Protein AF-A0A1E7FTX0-F1 (afdb_monomer_lite)

Sequence (221 aa):
MCGNNESDKELKQCCGRRCMCLPYKDPYIIASQILSVVAFLLSVVLAVGWTLWYLFLIGFLALVLIQLNWCCRQSKSGLLTALVLSVLSAFPSIGLIITLVVTCYDCRIVDLGVVLAFVDAALWLASAGCILVFVTSSGRYAKLEEQHLLSQQLQQNDPSTAVEMIINAQPIEMTTASNGVDTEETSSSLPDAFIVLPTEKELYTNSKRERDDSNSKIAIP

Organism: NCBI:txid635003

Radius of gyration: 31.56 Å; chains: 1; bounding box: 61×36×108 Å

Foldseek 3Di:
DDDDDPPCVPPDDPPDDDQPLPAPPDVLLVLLLVLLVVLLVLLVVLVVPVPRVVLNVLSVVLNVLSVCVNRHVDDPVSLVVSLVSLLVSLVVLVVQLVCLVVVPVDDPVSVVSNVSSVSSSVSSVSSSVSSVCCVPVVCVNVVVVVVVVVVVVVVVVPCVVVVVVVVVPDDPPDDDDDDDDDDDDDDDDDDPPPPPDPDPVVVVVVVVVVVVVVVVVPDDD

pLDDT: mean 71.19, std 16.6, range [31.75, 93.31]

Structure (mmCIF, N/CA/C/O backbone):
data_AF-A0A1E7FTX0-F1
#
_entry.id   AF-A0A1E7FTX0-F1
#
loop_
_atom_site.group_PDB
_atom_site.id
_atom_site.type_symbol
_atom_site.label_atom_id
_atom_site.label_alt_id
_atom_site.label_comp_id
_atom_site.label_asym_id
_atom_site.label_entity_id
_atom_site.label_seq_id
_atom_site.pdbx_PDB_ins_code
_atom_site.Cartn_x
_atom_site.Cartn_y
_atom_site.Cartn_z
_atom_site.occupancy
_atom_site.B_iso_or_equiv
_atom_site.auth_seq_id
_atom_site.auth_comp_id
_atom_site.auth_asym_id
_atom_site.auth_atom_id
_atom_site.pdbx_PDB_model_num
ATOM 1 N N . MET A 1 1 ? -3.616 -12.649 41.390 1.00 31.75 1 MET A N 1
ATOM 2 C CA . MET A 1 1 ? -4.796 -13.002 42.205 1.00 31.75 1 MET A CA 1
ATOM 3 C C . MET A 1 1 ? -5.845 -11.932 41.960 1.00 31.75 1 MET A C 1
ATOM 5 O O . MET A 1 1 ? -5.612 -10.793 42.331 1.00 31.75 1 MET A O 1
ATOM 9 N N . CYS A 1 2 ? -6.917 -12.266 41.242 1.00 35.28 2 CYS A N 1
ATOM 10 C CA . CYS A 1 2 ? -8.041 -11.368 40.960 1.00 35.28 2 CYS A CA 1
ATOM 11 C C . CYS A 1 2 ? -9.271 -11.916 41.696 1.00 35.28 2 CYS A C 1
ATOM 13 O O . CYS A 1 2 ? -9.489 -13.125 41.676 1.00 35.28 2 CYS A O 1
ATOM 15 N N . GLY A 1 3 ? -9.999 -11.038 42.392 1.00 40.47 3 GLY A N 1
ATOM 16 C CA . GLY A 1 3 ? -11.053 -11.378 43.351 1.00 40.47 3 GLY A CA 1
ATOM 17 C C . GLY A 1 3 ? -12.338 -11.946 42.737 1.00 40.47 3 GLY A C 1
ATOM 18 O O . GLY A 1 3 ? -12.781 -11.524 41.665 1.00 40.47 3 GLY A O 1
ATOM 19 N N . ASN A 1 4 ? -12.928 -12.889 43.476 1.00 43.75 4 ASN A N 1
ATOM 20 C CA . ASN A 1 4 ? -14.091 -13.716 43.139 1.00 43.75 4 ASN A CA 1
ATOM 21 C C . ASN A 1 4 ? -15.431 -13.046 43.495 1.00 43.75 4 ASN A C 1
ATOM 23 O O . ASN A 1 4 ? -16.226 -13.621 44.233 1.00 43.75 4 ASN A O 1
ATOM 27 N N . ASN A 1 5 ? -15.700 -11.848 42.977 1.00 50.50 5 ASN A N 1
ATOM 28 C CA . ASN A 1 5 ? -17.026 -11.246 43.142 1.00 50.50 5 ASN A CA 1
ATOM 29 C C . ASN A 1 5 ? -17.885 -11.534 41.903 1.00 50.50 5 ASN A C 1
ATOM 31 O O . ASN A 1 5 ? -17.560 -11.143 40.780 1.00 50.50 5 ASN A O 1
ATOM 35 N N . GLU A 1 6 ? -18.942 -12.307 42.151 1.00 58.66 6 GLU A N 1
ATOM 36 C CA . GLU A 1 6 ? -19.829 -12.998 41.207 1.00 58.66 6 GLU A CA 1
ATOM 37 C C . GLU A 1 6 ? -20.785 -12.056 40.450 1.00 58.66 6 GLU A C 1
ATOM 39 O O . GLU A 1 6 ? -21.360 -12.448 39.436 1.00 58.66 6 GLU A O 1
ATOM 44 N N . SER A 1 7 ? -20.923 -10.814 40.911 1.00 49.19 7 SER A N 1
ATOM 45 C CA . SER A 1 7 ? -21.890 -9.824 40.421 1.00 49.19 7 SER A CA 1
ATOM 46 C C . SER A 1 7 ? -21.315 -8.809 39.419 1.00 49.19 7 SER A C 1
ATOM 48 O O . SER A 1 7 ? -22.087 -8.111 38.776 1.00 49.19 7 SER A O 1
ATOM 50 N N . ASP A 1 8 ? -19.995 -8.800 39.190 1.00 49.78 8 ASP A N 1
ATOM 51 C CA . ASP A 1 8 ? -19.309 -7.960 38.183 1.00 49.78 8 ASP A CA 1
ATOM 52 C C . ASP A 1 8 ? -19.019 -8.734 36.882 1.00 49.78 8 ASP A C 1
ATOM 54 O O . ASP A 1 8 ? -17.937 -8.627 36.291 1.00 49.78 8 ASP A O 1
ATOM 58 N N . LYS A 1 9 ? -19.934 -9.615 36.465 1.00 48.12 9 LYS A N 1
ATOM 59 C CA . LYS A 1 9 ? -19.692 -10.538 35.341 1.00 48.12 9 LYS A CA 1
ATOM 60 C C . LYS A 1 9 ? -19.989 -9.963 33.953 1.00 48.12 9 LYS A C 1
ATOM 62 O O . LYS A 1 9 ? -19.602 -10.601 32.980 1.00 48.12 9 LYS A O 1
ATOM 67 N N . GLU A 1 10 ? -20.577 -8.771 33.834 1.00 47.97 10 GLU A N 1
ATOM 68 C CA . GLU A 1 10 ? -20.815 -8.147 32.515 1.00 47.97 10 GLU A CA 1
ATOM 69 C C . GLU A 1 10 ? -19.949 -6.919 32.208 1.00 47.97 10 GLU A C 1
ATOM 71 O O . GLU A 1 10 ? -19.827 -6.549 31.043 1.00 47.97 10 GLU A O 1
ATOM 76 N N . LEU A 1 11 ? -19.249 -6.346 33.195 1.00 44.47 11 LEU A N 1
ATOM 77 C CA . LEU A 1 11 ? -18.390 -5.171 32.988 1.00 44.47 11 LEU A CA 1
ATOM 78 C C . LEU A 1 11 ? -16.907 -5.424 33.306 1.00 44.47 11 LEU A C 1
ATOM 80 O O . LEU A 1 11 ? -16.158 -4.518 33.663 1.00 44.47 11 LEU A O 1
ATOM 84 N N . LY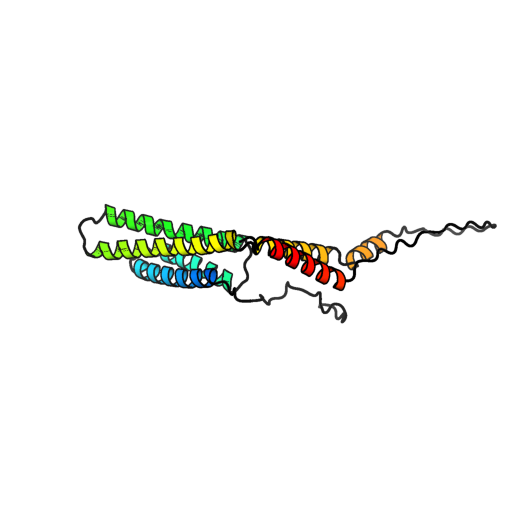S A 1 12 ? -16.440 -6.667 33.138 1.00 38.53 12 LYS A N 1
ATOM 85 C CA . LYS A 1 12 ? -15.012 -7.003 33.204 1.00 38.53 12 LYS A CA 1
ATOM 86 C C . LYS A 1 12 ? -14.409 -7.167 31.805 1.00 38.53 12 LYS A C 1
ATOM 88 O O . LYS A 1 12 ? -14.457 -8.225 31.190 1.00 38.53 12 LYS A O 1
ATOM 93 N N . GLN A 1 13 ? -13.679 -6.118 31.417 1.00 43.00 13 GLN A N 1
ATOM 94 C CA . GLN A 1 13 ? -12.296 -6.251 30.940 1.00 43.00 13 GLN A CA 1
ATOM 95 C C . GLN A 1 13 ? -12.092 -6.627 29.457 1.00 43.00 13 GLN A C 1
ATOM 97 O O . GLN A 1 13 ? -11.662 -7.722 29.110 1.00 43.00 13 GLN A O 1
ATOM 102 N N . CYS A 1 14 ? -12.216 -5.629 28.572 1.00 47.31 14 CYS A N 1
ATOM 103 C CA . CYS A 1 14 ? -11.712 -5.692 27.186 1.00 47.31 14 CYS A CA 1
ATOM 104 C C . CYS A 1 14 ? -10.176 -5.543 27.050 1.00 47.31 14 CYS A C 1
ATOM 106 O O . CYS A 1 14 ? -9.666 -5.415 25.941 1.00 47.31 14 CYS A O 1
ATOM 108 N N . CYS A 1 15 ? -9.409 -5.621 28.143 1.00 43.66 15 CYS A N 1
ATOM 109 C CA . CYS A 1 15 ? -7.938 -5.651 28.119 1.00 43.66 15 CYS A CA 1
ATOM 110 C C . CYS A 1 15 ? -7.386 -7.044 28.475 1.00 43.66 15 CYS A C 1
ATOM 112 O O . CYS A 1 15 ? -6.465 -7.182 29.276 1.00 43.66 15 CYS A O 1
ATOM 114 N N . GLY A 1 16 ? -7.960 -8.084 27.858 1.00 42.69 16 GLY A N 1
ATOM 115 C CA . GLY A 1 16 ? -7.584 -9.491 28.030 1.00 42.69 16 GLY A CA 1
ATOM 116 C C . GLY A 1 16 ? -7.751 -10.327 26.753 1.00 42.69 16 GLY A C 1
ATOM 117 O O . GLY A 1 16 ? -8.595 -11.209 26.693 1.00 42.69 16 GLY A O 1
ATOM 118 N N . ARG A 1 17 ? -6.935 -10.046 25.724 1.00 43.00 17 ARG A N 1
ATOM 119 C CA . ARG A 1 17 ? -6.558 -10.943 24.600 1.00 43.00 17 ARG A CA 1
ATOM 120 C C . ARG A 1 17 ? -7.657 -11.790 23.925 1.00 43.00 17 ARG A C 1
ATOM 122 O O . ARG A 1 17 ? -7.464 -12.981 23.695 1.00 43.00 17 ARG A O 1
ATOM 129 N N . ARG A 1 18 ? -8.749 -11.186 23.467 1.00 42.50 18 ARG A N 1
ATOM 130 C CA . ARG A 1 18 ? -9.430 -11.679 22.256 1.00 42.50 18 ARG A CA 1
ATOM 131 C C . ARG A 1 18 ? -9.806 -10.484 21.405 1.00 42.50 18 ARG A C 1
ATOM 133 O O . ARG A 1 18 ? -10.803 -9.822 21.663 1.00 42.50 18 ARG A O 1
ATOM 140 N N . CYS A 1 19 ? -8.972 -10.189 20.412 1.00 51.06 19 CYS A N 1
ATOM 141 C CA . CYS A 1 19 ? -9.363 -9.322 19.313 1.00 51.06 19 CYS A CA 1
ATOM 142 C C . CYS A 1 19 ? -10.685 -9.878 18.768 1.00 51.06 19 CYS A C 1
ATOM 144 O O . CYS A 1 19 ? -10.729 -11.030 18.337 1.00 51.06 19 CYS A O 1
ATOM 146 N N . MET A 1 20 ? -11.774 -9.107 18.837 1.00 50.31 20 MET A N 1
ATOM 147 C CA . MET A 1 20 ? -12.961 -9.426 18.049 1.00 50.31 20 MET A CA 1
ATOM 148 C C . MET A 1 20 ? -12.576 -9.210 16.588 1.00 50.31 20 MET A C 1
ATOM 150 O O . MET A 1 20 ? -12.711 -8.111 16.048 1.00 50.31 20 MET A O 1
ATOM 154 N N . CYS A 1 21 ? -12.045 -10.264 15.972 1.00 56.38 21 CYS A N 1
ATOM 155 C CA . CYS A 1 21 ? -11.823 -10.378 14.540 1.00 56.38 21 CYS A CA 1
ATOM 156 C C . CYS A 1 21 ? -13.193 -10.519 13.876 1.00 56.38 21 CYS A C 1
ATOM 158 O O . CYS A 1 21 ? -13.564 -11.596 13.414 1.00 56.38 21 CYS A O 1
ATOM 160 N N . LEU A 1 22 ? -14.004 -9.462 13.915 1.00 63.12 22 LEU A N 1
ATOM 161 C CA . LEU A 1 22 ? -15.203 -9.425 13.102 1.00 63.12 22 LEU A CA 1
ATOM 162 C C . LEU A 1 22 ? -14.760 -8.947 11.716 1.00 63.12 22 LEU A C 1
ATOM 164 O O . LEU A 1 22 ? -14.364 -7.785 11.591 1.00 63.12 22 LEU A O 1
ATOM 168 N N . PRO A 1 23 ? -14.753 -9.823 10.696 1.00 66.69 23 PRO A N 1
ATOM 169 C CA . PRO A 1 23 ? -14.265 -9.458 9.377 1.00 66.69 23 PRO A CA 1
ATOM 170 C C . PRO A 1 23 ? -15.096 -8.296 8.836 1.00 66.69 23 PRO A C 1
ATOM 172 O O . PRO A 1 23 ? -16.331 -8.330 8.863 1.00 66.69 23 PRO A O 1
ATOM 175 N N . TYR A 1 24 ? -14.417 -7.256 8.346 1.00 70.00 24 TYR A N 1
ATOM 176 C CA . TYR A 1 24 ? -15.090 -6.176 7.638 1.00 70.00 24 TYR A CA 1
ATOM 177 C C . TYR A 1 24 ? -15.817 -6.769 6.434 1.00 70.00 24 TYR A C 1
ATOM 179 O O . TYR A 1 24 ? -15.197 -7.278 5.505 1.00 70.00 24 TYR A O 1
ATOM 187 N N . LYS A 1 25 ? -17.145 -6.675 6.439 1.00 79.50 25 LYS A N 1
ATOM 188 C CA . LYS A 1 25 ? -18.008 -7.101 5.328 1.00 79.50 25 LYS A CA 1
ATOM 189 C C . LYS A 1 25 ? -18.094 -6.040 4.220 1.00 79.50 25 LYS A C 1
ATOM 191 O O . LYS A 1 25 ? -19.098 -5.956 3.521 1.00 79.50 25 LYS A O 1
ATOM 196 N N . ASP A 1 26 ? -17.084 -5.179 4.137 1.00 83.44 26 ASP A N 1
ATOM 197 C CA . ASP A 1 26 ? -17.042 -4.039 3.230 1.00 83.44 26 ASP A CA 1
ATOM 198 C C . ASP A 1 26 ? -16.283 -4.426 1.949 1.00 83.44 26 ASP A C 1
ATOM 200 O O . ASP A 1 26 ? -15.124 -4.850 2.044 1.00 83.44 26 ASP A O 1
ATOM 204 N N . PRO A 1 27 ? -16.904 -4.314 0.761 1.00 86.81 27 PRO A N 1
ATOM 205 C CA . PRO A 1 27 ? -16.283 -4.735 -0.491 1.00 86.81 27 PRO A CA 1
ATOM 206 C C . PRO A 1 27 ? -14.998 -3.961 -0.809 1.00 86.81 27 PRO A C 1
ATOM 208 O O . PRO A 1 27 ? -14.092 -4.534 -1.412 1.00 86.81 27 PRO A O 1
ATOM 211 N N . TYR A 1 28 ? -14.869 -2.704 -0.370 1.00 85.25 28 TYR A N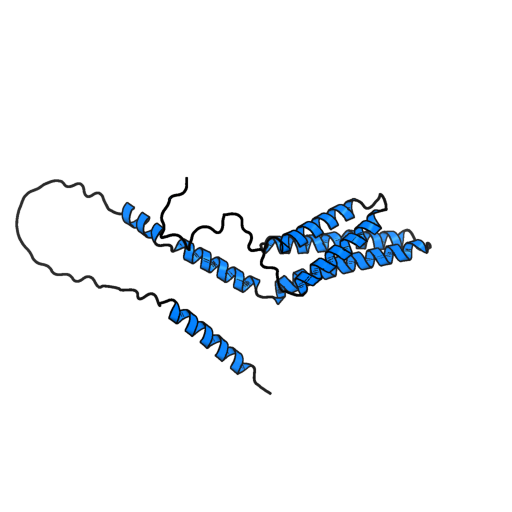 1
ATOM 212 C CA . TYR A 1 28 ? -13.680 -1.892 -0.651 1.00 85.25 28 TYR A CA 1
ATOM 213 C C . TYR A 1 28 ? -12.449 -2.365 0.130 1.00 85.25 28 TYR A C 1
ATOM 215 O O . TYR A 1 28 ? -11.334 -2.324 -0.389 1.00 85.25 28 TYR A O 1
ATOM 223 N N . ILE A 1 29 ? -12.644 -2.867 1.355 1.00 83.12 29 ILE A N 1
ATOM 224 C CA . ILE A 1 29 ? -11.557 -3.443 2.164 1.00 83.12 29 ILE A CA 1
ATOM 225 C C . ILE A 1 29 ? -11.108 -4.789 1.593 1.00 83.12 29 ILE A C 1
ATOM 227 O O . ILE A 1 29 ? -9.917 -5.090 1.567 1.00 83.12 29 ILE A O 1
ATOM 231 N N . ILE A 1 30 ? -12.050 -5.602 1.115 1.00 88.62 30 ILE A N 1
ATOM 232 C CA . ILE A 1 30 ? -11.716 -6.876 0.468 1.00 88.62 30 ILE A CA 1
ATOM 233 C C . ILE A 1 30 ? -10.952 -6.607 -0.838 1.00 88.62 30 ILE A C 1
ATOM 235 O O . ILE A 1 30 ? -9.941 -7.255 -1.112 1.00 88.62 30 ILE A O 1
ATOM 239 N N . ALA A 1 31 ? -11.385 -5.611 -1.617 1.00 89.06 31 ALA A N 1
ATOM 240 C CA . ALA A 1 31 ? -10.702 -5.208 -2.840 1.00 89.06 31 ALA A CA 1
ATOM 241 C C . ALA A 1 31 ? -9.265 -4.735 -2.569 1.00 89.06 31 ALA A C 1
ATOM 243 O O . ALA A 1 31 ? -8.345 -5.195 -3.245 1.00 89.06 31 ALA A O 1
ATOM 244 N N . SER A 1 32 ? -9.039 -3.886 -1.559 1.00 85.25 32 SER A N 1
ATOM 245 C CA . SER A 1 32 ? -7.694 -3.371 -1.254 1.00 85.25 32 SER A CA 1
ATOM 246 C C . SER A 1 32 ? -6.695 -4.470 -0.864 1.00 85.25 32 SER A C 1
ATOM 248 O O . SER A 1 32 ? -5.503 -4.345 -1.142 1.00 85.25 32 SER A O 1
ATOM 250 N N . GLN A 1 33 ? -7.160 -5.584 -0.297 1.00 87.44 33 GLN A N 1
ATOM 251 C CA . GLN A 1 33 ? -6.314 -6.739 0.023 1.00 87.44 33 GLN A CA 1
ATOM 252 C C . GLN A 1 33 ? -5.917 -7.552 -1.189 1.00 87.44 33 GLN A C 1
ATOM 254 O O . GLN A 1 33 ? -4.755 -7.923 -1.332 1.00 87.44 33 GLN A O 1
ATOM 259 N N . ILE A 1 34 ? -6.879 -7.844 -2.061 1.00 92.44 34 ILE A N 1
ATOM 260 C CA . ILE A 1 34 ? -6.587 -8.575 -3.292 1.00 92.44 34 ILE A CA 1
ATOM 261 C C . ILE A 1 34 ? -5.611 -7.740 -4.127 1.00 92.44 34 ILE A C 1
ATOM 263 O O . ILE A 1 34 ? -4.606 -8.265 -4.606 1.00 92.44 34 ILE A O 1
ATOM 267 N N . LEU A 1 35 ? -5.850 -6.428 -4.217 1.00 88.38 35 LEU A N 1
ATOM 268 C CA . LEU A 1 35 ? -4.967 -5.496 -4.913 1.00 88.38 35 LEU A CA 1
ATOM 269 C C . LEU A 1 35 ? -3.561 -5.459 -4.297 1.00 88.38 35 LEU A C 1
ATOM 271 O O . LEU A 1 35 ? -2.590 -5.493 -5.048 1.00 88.38 35 LEU A O 1
ATOM 275 N N . SER A 1 36 ? -3.423 -5.445 -2.966 1.00 86.88 36 SER A N 1
ATOM 276 C CA . SER A 1 36 ? -2.102 -5.411 -2.318 1.00 86.88 36 SER A CA 1
ATOM 277 C C . SER A 1 36 ? -1.319 -6.718 -2.466 1.00 86.88 36 SER A C 1
ATOM 279 O O . SER A 1 36 ? -0.105 -6.677 -2.658 1.00 86.88 36 SER A O 1
ATOM 281 N N . VAL A 1 37 ? -1.988 -7.877 -2.448 1.00 91.06 37 VAL A N 1
ATOM 282 C CA . VAL A 1 37 ? -1.343 -9.174 -2.714 1.00 91.06 37 VAL A CA 1
ATOM 283 C C . VAL A 1 37 ? -0.859 -9.248 -4.160 1.00 91.06 37 VAL A C 1
ATOM 285 O O . VAL A 1 37 ? 0.280 -9.643 -4.402 1.00 91.06 37 VAL A O 1
ATOM 288 N N . VAL A 1 38 ? -1.691 -8.836 -5.122 1.00 92.06 38 VAL A N 1
ATOM 289 C CA . VAL A 1 38 ? -1.307 -8.812 -6.542 1.00 92.06 38 VAL A CA 1
ATOM 290 C C . VAL A 1 38 ? -0.147 -7.840 -6.775 1.00 92.06 38 VAL A C 1
ATOM 292 O O . VAL A 1 38 ? 0.826 -8.218 -7.424 1.00 92.06 38 VAL A O 1
ATOM 295 N N . ALA A 1 39 ? -0.200 -6.636 -6.196 1.00 86.19 39 ALA A N 1
ATOM 296 C CA . ALA A 1 39 ? 0.887 -5.659 -6.277 1.00 86.19 39 ALA A CA 1
ATOM 297 C C . ALA A 1 39 ? 2.194 -6.215 -5.693 1.00 86.19 39 ALA A C 1
ATOM 299 O O . ALA A 1 39 ? 3.242 -6.146 -6.327 1.00 86.19 39 ALA A O 1
ATOM 300 N N . PHE A 1 40 ? 2.134 -6.866 -4.528 1.00 88.38 40 PHE A N 1
ATOM 301 C CA . PHE A 1 40 ? 3.310 -7.487 -3.924 1.00 88.38 40 PHE A CA 1
ATOM 302 C C . PHE A 1 40 ? 3.919 -8.583 -4.808 1.00 88.38 40 PHE A C 1
ATOM 304 O O . PHE A 1 40 ? 5.137 -8.631 -4.965 1.00 88.38 40 PHE A O 1
ATOM 311 N N . LEU A 1 41 ? 3.101 -9.440 -5.427 1.00 90.06 41 LEU A N 1
ATOM 312 C CA . LEU A 1 41 ? 3.601 -10.467 -6.347 1.00 90.06 41 LEU A CA 1
ATOM 313 C C . LEU A 1 41 ? 4.283 -9.852 -7.578 1.00 90.06 41 LEU A C 1
ATOM 315 O O . LEU A 1 41 ? 5.332 -10.341 -7.995 1.00 90.06 41 LEU A O 1
ATOM 319 N N . LEU A 1 42 ? 3.741 -8.761 -8.128 1.00 85.81 42 LEU A N 1
ATOM 320 C CA . LEU A 1 42 ? 4.380 -8.026 -9.226 1.00 85.81 42 LEU A CA 1
ATOM 321 C C . LEU A 1 42 ? 5.704 -7.395 -8.783 1.00 85.81 42 LEU A C 1
ATOM 323 O O . LEU A 1 42 ? 6.715 -7.545 -9.470 1.00 85.81 42 LEU A O 1
ATOM 327 N N . SER A 1 43 ? 5.726 -6.775 -7.602 1.00 85.06 43 SER A N 1
ATOM 328 C CA . SER A 1 43 ? 6.941 -6.245 -6.980 1.00 85.06 43 SER A CA 1
ATOM 329 C C . SER A 1 43 ? 8.010 -7.332 -6.779 1.00 85.06 43 SER A C 1
ATOM 331 O O . SER A 1 43 ? 9.186 -7.073 -7.022 1.00 85.06 43 SER A O 1
ATOM 333 N N . VAL A 1 44 ? 7.635 -8.564 -6.405 1.00 87.81 44 VAL A N 1
ATOM 334 C CA . VAL A 1 44 ? 8.568 -9.707 -6.297 1.00 87.81 44 VAL A CA 1
ATOM 335 C C . VAL A 1 44 ? 9.176 -10.063 -7.651 1.00 87.81 44 VAL A C 1
ATOM 337 O O . VAL A 1 44 ? 10.386 -10.264 -7.733 1.00 87.81 44 VAL A O 1
ATOM 340 N N . VAL A 1 45 ? 8.366 -10.113 -8.713 1.00 86.12 45 VAL A N 1
ATOM 341 C CA . VAL A 1 45 ? 8.849 -10.397 -10.076 1.00 86.12 45 VAL A CA 1
ATOM 342 C C . VAL A 1 45 ? 9.828 -9.315 -10.546 1.00 86.12 45 VAL A C 1
ATOM 344 O O . VAL A 1 45 ? 10.864 -9.639 -11.125 1.00 86.12 45 VAL A O 1
ATOM 347 N N . LEU A 1 46 ? 9.552 -8.043 -10.238 1.00 79.62 46 LEU A N 1
ATOM 348 C CA . LEU A 1 46 ? 10.453 -6.920 -10.531 1.00 79.62 46 LEU A CA 1
ATOM 349 C C . LEU A 1 46 ? 11.736 -6.953 -9.677 1.00 79.62 46 LEU A C 1
ATOM 351 O O . LEU A 1 46 ? 12.809 -6.578 -10.153 1.00 79.62 46 LEU A O 1
ATOM 355 N N . ALA A 1 47 ? 11.649 -7.443 -8.438 1.00 80.75 47 ALA A N 1
ATOM 356 C CA . ALA A 1 47 ? 12.765 -7.534 -7.496 1.00 80.75 47 ALA A CA 1
ATOM 357 C C . ALA A 1 47 ? 13.744 -8.687 -7.777 1.00 80.75 47 ALA A C 1
ATOM 359 O O . ALA A 1 47 ? 14.782 -8.770 -7.123 1.00 80.75 47 ALA A O 1
ATOM 360 N N . VAL A 1 48 ? 13.470 -9.556 -8.760 1.00 78.00 48 VAL A N 1
ATOM 361 C CA . VAL A 1 48 ? 14.436 -10.578 -9.212 1.00 78.00 48 VAL A CA 1
ATOM 362 C C . VAL A 1 48 ? 15.720 -9.920 -9.757 1.00 78.00 48 VAL A C 1
ATOM 364 O O . VAL A 1 48 ? 16.793 -10.526 -9.742 1.00 78.00 48 VAL A O 1
ATOM 367 N N . GLY A 1 49 ? 15.651 -8.645 -10.157 1.00 71.38 49 GLY A N 1
ATOM 368 C CA . GLY A 1 49 ? 16.832 -7.809 -10.351 1.00 71.38 49 GLY A CA 1
ATOM 369 C C . GLY A 1 49 ? 17.475 -7.411 -9.016 1.00 71.38 49 GLY A C 1
ATOM 370 O O . GLY A 1 49 ? 16.828 -6.812 -8.159 1.00 71.38 49 GLY A O 1
ATOM 371 N N . TRP A 1 50 ? 18.782 -7.659 -8.866 1.00 63.34 50 TRP A N 1
ATOM 372 C CA . TRP A 1 50 ? 19.580 -7.347 -7.663 1.00 63.34 50 TRP A CA 1
ATOM 373 C C . TRP A 1 50 ? 19.464 -5.892 -7.165 1.00 63.34 50 TRP A C 1
ATOM 375 O O . TRP A 1 50 ? 19.776 -5.596 -6.013 1.00 63.34 50 TRP A O 1
ATOM 385 N N . THR A 1 51 ? 19.001 -4.973 -8.009 1.00 65.19 51 THR A N 1
ATOM 386 C CA . THR A 1 51 ? 18.944 -3.539 -7.724 1.00 65.19 51 THR A CA 1
ATOM 387 C C . THR A 1 51 ? 17.707 -3.093 -6.934 1.00 65.19 51 THR A C 1
ATOM 389 O O . THR A 1 51 ? 17.685 -1.946 -6.500 1.00 65.19 51 THR A O 1
ATOM 392 N N . LEU A 1 52 ? 16.685 -3.938 -6.726 1.00 76.00 52 LEU A N 1
ATOM 393 C CA . LEU A 1 52 ? 15.368 -3.495 -6.216 1.00 76.00 52 LEU A CA 1
ATOM 394 C C . LEU A 1 52 ? 14.876 -4.219 -4.946 1.00 76.00 52 LEU A C 1
ATOM 396 O O . LEU A 1 52 ? 13.683 -4.250 -4.655 1.00 76.00 52 LEU A O 1
ATOM 400 N N . TRP A 1 53 ? 15.778 -4.755 -4.124 1.00 82.69 53 TRP A N 1
ATOM 401 C CA . TRP A 1 53 ? 15.412 -5.412 -2.857 1.00 82.69 53 TRP A CA 1
ATOM 402 C C . TRP A 1 53 ? 14.707 -4.478 -1.851 1.00 82.69 53 TRP A C 1
ATOM 404 O O . TRP A 1 53 ? 13.886 -4.925 -1.051 1.00 82.69 53 TRP A O 1
ATOM 414 N N . TYR A 1 54 ? 14.980 -3.171 -1.896 1.00 81.94 54 TYR A N 1
ATOM 415 C CA . TYR A 1 54 ? 14.332 -2.195 -1.014 1.00 81.94 54 TYR A CA 1
ATOM 416 C C . TYR A 1 54 ? 12.838 -2.021 -1.334 1.00 81.94 54 TYR A C 1
ATOM 418 O O . TYR A 1 54 ? 12.033 -1.868 -0.416 1.00 81.94 54 TYR A O 1
ATOM 426 N N . LEU A 1 55 ? 12.450 -2.108 -2.614 1.00 78.19 55 LEU A N 1
ATOM 427 C CA . LEU A 1 55 ? 11.048 -2.082 -3.044 1.00 78.19 55 LEU A CA 1
ATOM 428 C C . LEU A 1 55 ? 10.282 -3.274 -2.482 1.00 78.19 55 LEU A C 1
ATOM 430 O O . LEU A 1 55 ? 9.186 -3.117 -1.947 1.00 78.19 55 LEU A O 1
ATOM 434 N N . PHE A 1 56 ? 10.907 -4.449 -2.534 1.00 84.94 56 PHE A N 1
ATOM 435 C CA . PHE A 1 56 ? 10.365 -5.657 -1.930 1.00 84.94 56 PHE A CA 1
ATOM 436 C C . PHE A 1 56 ? 10.139 -5.492 -0.418 1.00 84.94 56 PHE A C 1
ATOM 438 O O . PHE A 1 56 ? 9.068 -5.847 0.070 1.00 84.94 56 PHE A O 1
ATOM 445 N N . LEU A 1 57 ? 11.087 -4.904 0.325 1.00 88.38 57 LEU A N 1
ATOM 446 C CA . LEU A 1 57 ? 10.929 -4.680 1.770 1.00 88.38 57 LEU A CA 1
ATOM 447 C C . LEU A 1 57 ? 9.793 -3.706 2.101 1.00 88.38 57 LEU A C 1
ATOM 449 O O . LEU A 1 57 ? 9.009 -3.970 3.014 1.00 88.38 57 LEU A O 1
ATOM 453 N N . ILE A 1 58 ? 9.684 -2.598 1.363 1.00 85.94 58 ILE A N 1
ATOM 454 C CA . ILE A 1 58 ? 8.616 -1.608 1.567 1.00 85.94 58 ILE A CA 1
ATOM 455 C C . ILE A 1 58 ? 7.253 -2.225 1.227 1.00 85.94 58 ILE A C 1
ATOM 457 O O . ILE A 1 58 ? 6.319 -2.115 2.022 1.00 85.94 58 ILE A O 1
ATOM 461 N N . GLY A 1 59 ? 7.150 -2.929 0.094 1.00 84.56 59 GLY A N 1
ATOM 462 C CA . GLY A 1 59 ? 5.931 -3.627 -0.317 1.00 84.56 59 GLY A CA 1
ATOM 463 C C . GLY A 1 59 ? 5.523 -4.731 0.662 1.00 84.56 59 GLY A C 1
ATOM 464 O O . GLY A 1 59 ? 4.345 -4.851 0.997 1.00 84.56 59 GLY A O 1
ATOM 465 N N . PHE A 1 60 ? 6.487 -5.489 1.195 1.00 88.81 60 PHE A N 1
ATOM 466 C CA . PHE A 1 60 ? 6.238 -6.493 2.231 1.00 88.81 60 PHE A CA 1
ATOM 467 C C . PHE A 1 60 ? 5.699 -5.856 3.515 1.00 88.81 60 PHE A C 1
ATOM 469 O O . PHE A 1 60 ? 4.701 -6.323 4.063 1.00 88.81 60 PHE A O 1
ATOM 476 N N . LEU A 1 61 ? 6.316 -4.764 3.981 1.00 89.06 61 LEU A N 1
ATOM 477 C CA . LEU A 1 61 ? 5.857 -4.050 5.172 1.00 89.06 61 LEU A CA 1
ATOM 478 C C . LEU A 1 61 ? 4.435 -3.502 4.981 1.00 89.06 61 LEU A C 1
ATOM 480 O O . LEU A 1 61 ? 3.601 -3.629 5.878 1.00 89.06 61 LEU A O 1
ATOM 484 N N . ALA A 1 62 ? 4.137 -2.952 3.801 1.00 85.69 62 ALA A N 1
ATOM 485 C CA . ALA A 1 62 ? 2.802 -2.483 3.447 1.00 85.69 62 ALA A CA 1
ATOM 486 C C . ALA A 1 62 ? 1.773 -3.619 3.432 1.00 85.69 62 ALA A C 1
ATOM 488 O O . ALA A 1 62 ? 0.704 -3.475 4.028 1.00 85.69 62 ALA A O 1
ATOM 489 N N . LEU A 1 63 ? 2.113 -4.772 2.846 1.00 87.12 63 LEU A N 1
ATOM 490 C CA . LEU A 1 63 ? 1.263 -5.961 2.878 1.00 87.12 63 LEU A CA 1
ATOM 491 C C . LEU A 1 63 ? 0.994 -6.386 4.323 1.00 87.12 63 LEU A C 1
ATOM 493 O O . LEU A 1 63 ? -0.165 -6.546 4.698 1.00 87.12 63 LEU A O 1
ATOM 497 N N . VAL A 1 64 ? 2.030 -6.506 5.157 1.00 90.06 64 VAL A N 1
ATOM 498 C CA . VAL A 1 64 ? 1.877 -6.895 6.567 1.00 90.06 64 VAL A CA 1
ATOM 499 C C . VAL A 1 64 ? 0.954 -5.928 7.307 1.00 90.06 64 VAL A C 1
ATOM 501 O O . VAL A 1 64 ? 0.043 -6.381 7.994 1.00 90.06 64 VAL A O 1
ATOM 504 N N . LEU A 1 65 ? 1.111 -4.612 7.138 1.00 84.50 65 LEU A N 1
ATOM 505 C CA . LEU A 1 65 ? 0.226 -3.633 7.779 1.00 84.50 65 LEU A CA 1
ATOM 506 C C . LEU A 1 65 ? -1.222 -3.722 7.277 1.00 84.50 65 LEU A C 1
ATOM 508 O O . LEU A 1 65 ? -2.151 -3.558 8.067 1.00 84.50 65 LEU A O 1
ATOM 512 N N . ILE A 1 66 ? -1.444 -3.999 5.991 1.00 83.19 66 ILE A N 1
ATOM 513 C CA . ILE A 1 66 ? -2.795 -4.186 5.438 1.00 83.19 66 ILE A CA 1
ATOM 514 C C . ILE A 1 66 ? -3.436 -5.472 5.983 1.00 83.19 66 ILE A C 1
ATOM 516 O O . ILE A 1 66 ? -4.617 -5.467 6.330 1.00 83.19 66 ILE A O 1
ATOM 520 N N . GLN A 1 67 ? -2.669 -6.554 6.134 1.00 85.75 67 GLN A N 1
ATOM 521 C CA . GLN A 1 67 ? -3.164 -7.801 6.728 1.00 85.75 67 GLN A CA 1
ATOM 522 C C . GLN A 1 67 ? -3.434 -7.647 8.231 1.00 85.75 67 GLN A C 1
ATOM 524 O O . GLN A 1 67 ? -4.456 -8.115 8.737 1.00 85.75 67 GLN A O 1
ATOM 529 N N . LEU A 1 68 ? -2.561 -6.932 8.949 1.00 82.69 68 LEU A N 1
ATOM 530 C CA . LEU A 1 68 ? -2.763 -6.610 10.361 1.00 82.69 68 LEU A CA 1
ATOM 531 C C . LEU A 1 68 ? -4.007 -5.746 10.572 1.00 82.69 68 LEU A C 1
ATOM 533 O O . LEU A 1 68 ? -4.729 -6.008 11.528 1.00 82.69 68 LEU A O 1
ATOM 537 N N . ASN A 1 69 ? -4.311 -4.813 9.664 1.00 76.62 69 ASN A N 1
ATOM 538 C CA . ASN A 1 69 ? -5.550 -4.023 9.697 1.00 76.62 69 ASN A CA 1
ATOM 539 C C . ASN A 1 69 ? -6.817 -4.889 9.624 1.00 76.62 69 ASN A C 1
ATOM 541 O O . ASN A 1 69 ? -7.885 -4.474 10.083 1.00 76.62 69 ASN A O 1
ATOM 545 N N . TRP A 1 70 ? -6.720 -6.072 9.015 1.00 71.88 70 TRP A N 1
ATOM 546 C CA . TRP A 1 70 ? -7.852 -6.976 8.855 1.00 71.88 70 TRP A CA 1
ATOM 547 C C . TRP A 1 70 ? -7.990 -7.954 10.012 1.00 71.88 70 TRP A C 1
ATOM 549 O O . TRP A 1 70 ? -9.092 -8.157 10.524 1.00 71.88 70 TRP A O 1
ATOM 559 N N . CYS A 1 71 ? -6.867 -8.526 10.448 1.00 73.81 71 CYS A N 1
ATOM 560 C CA . CYS A 1 71 ? -6.824 -9.428 11.596 1.00 73.81 71 CYS A CA 1
ATOM 561 C C . CYS A 1 71 ? -7.119 -8.684 12.901 1.00 73.81 71 CYS A C 1
ATOM 563 O O . CYS A 1 71 ? -7.883 -9.155 13.740 1.00 73.81 71 CYS A O 1
ATOM 565 N N . CYS A 1 72 ? -6.534 -7.503 13.066 1.00 74.62 72 CYS A N 1
ATOM 566 C CA . CYS A 1 72 ? -6.743 -6.639 14.211 1.00 74.62 72 CYS A CA 1
ATOM 567 C C . CYS A 1 72 ? -7.540 -5.431 13.743 1.00 74.62 72 CYS A C 1
ATOM 569 O O . CYS A 1 72 ? -7.056 -4.641 12.939 1.00 74.62 72 CYS A O 1
ATOM 571 N N . ARG A 1 73 ? -8.750 -5.250 14.280 1.00 71.06 73 ARG A N 1
ATOM 572 C CA . ARG A 1 73 ? -9.537 -4.033 14.056 1.00 71.06 73 ARG A CA 1
ATOM 573 C C . ARG A 1 73 ? -8.710 -2.815 14.490 1.00 71.06 73 ARG A C 1
ATOM 575 O O . ARG A 1 73 ? -8.591 -2.539 15.682 1.00 71.06 73 ARG A O 1
ATOM 582 N N . GLN A 1 74 ? -8.088 -2.142 13.526 1.00 67.12 74 GLN A N 1
ATOM 583 C CA . GLN A 1 74 ? -7.047 -1.151 13.786 1.00 67.12 74 GLN A CA 1
ATOM 584 C C . GLN A 1 74 ? -7.643 0.233 14.073 1.00 67.12 74 GLN A C 1
ATOM 586 O O . GLN A 1 74 ? -8.742 0.573 13.625 1.00 67.12 74 GLN A O 1
ATOM 591 N N . SER A 1 75 ? -6.904 1.042 14.834 1.00 79.31 75 SER A N 1
ATOM 592 C CA . SER A 1 75 ? -7.237 2.442 15.100 1.00 79.31 75 SER A CA 1
ATOM 593 C C . SER A 1 75 ? -7.110 3.300 13.834 1.00 79.31 75 SER A C 1
ATOM 595 O O . SER A 1 75 ? -6.412 2.930 12.887 1.00 79.31 75 SER A O 1
ATOM 597 N N . LYS A 1 76 ? -7.743 4.484 13.826 1.00 79.62 76 LYS A N 1
ATOM 598 C CA . LYS A 1 76 ? -7.651 5.461 12.720 1.00 79.62 76 LYS A CA 1
ATOM 599 C C . LYS A 1 76 ? -6.203 5.728 12.295 1.00 79.62 76 LYS A C 1
ATOM 601 O O . LYS A 1 76 ? -5.908 5.768 11.105 1.00 79.62 76 LYS A O 1
ATOM 606 N N . SER A 1 77 ? -5.297 5.842 13.268 1.00 81.88 77 SER A N 1
ATOM 607 C CA . SER A 1 77 ? -3.869 6.065 13.026 1.00 81.88 77 SER A CA 1
ATOM 608 C C . SER A 1 77 ? -3.243 4.940 12.208 1.00 81.88 77 SER A C 1
ATOM 610 O O . SER A 1 77 ? -2.438 5.197 11.325 1.00 81.88 77 SER A O 1
ATOM 612 N N . GLY A 1 78 ? -3.649 3.695 12.453 1.00 84.88 78 GLY A N 1
ATOM 613 C CA . GLY A 1 78 ? -3.154 2.543 11.714 1.00 84.88 78 GLY A CA 1
ATOM 614 C C . GLY A 1 78 ? -3.555 2.525 10.243 1.00 84.88 78 GLY A C 1
ATOM 615 O O . GLY A 1 78 ? -2.740 2.203 9.377 1.00 84.88 78 GLY A O 1
ATOM 616 N N . LEU A 1 79 ? -4.790 2.934 9.965 1.00 85.12 79 LEU A N 1
ATOM 617 C CA . LEU A 1 79 ? -5.290 3.053 8.603 1.00 85.12 79 LEU A CA 1
ATOM 618 C C . LEU A 1 79 ? -4.615 4.214 7.854 1.00 85.12 79 LEU A C 1
ATOM 620 O O . LEU A 1 79 ? -4.253 4.061 6.690 1.00 85.12 79 LEU A O 1
ATOM 624 N N . LEU A 1 80 ? -4.373 5.341 8.536 1.00 88.31 80 LEU A N 1
ATOM 625 C CA . LEU A 1 80 ? -3.621 6.468 7.978 1.00 88.31 80 LEU A CA 1
ATOM 626 C C . LEU A 1 80 ? -2.172 6.073 7.656 1.00 88.31 80 LEU A C 1
ATOM 628 O O . LEU A 1 80 ? -1.673 6.402 6.583 1.00 88.31 80 LEU A O 1
ATOM 632 N N . THR A 1 81 ? -1.511 5.318 8.536 1.00 88.75 81 THR A N 1
ATOM 633 C CA . THR A 1 81 ? -0.163 4.799 8.267 1.00 88.75 81 THR A CA 1
ATOM 634 C C . THR A 1 81 ? -0.151 3.881 7.045 1.00 88.75 81 THR A C 1
ATOM 636 O O . THR A 1 81 ? 0.740 4.002 6.209 1.00 88.75 81 THR A O 1
ATOM 639 N N . ALA A 1 82 ? -1.146 2.999 6.897 1.00 87.06 82 ALA A N 1
ATOM 640 C CA . ALA A 1 82 ? -1.256 2.127 5.726 1.00 87.06 82 ALA A CA 1
ATOM 641 C C . ALA A 1 82 ? -1.498 2.916 4.428 1.00 87.06 82 ALA A C 1
ATOM 643 O O . ALA A 1 82 ? -0.903 2.592 3.398 1.00 87.06 82 ALA A O 1
ATOM 644 N N . LEU A 1 83 ? -2.312 3.978 4.482 1.00 91.38 83 LEU A N 1
ATOM 645 C CA . LEU A 1 83 ? -2.512 4.903 3.365 1.00 91.38 83 LEU A CA 1
ATOM 646 C C . LEU A 1 83 ? -1.190 5.559 2.949 1.00 91.38 83 LEU A C 1
ATOM 648 O O . LEU A 1 83 ? -0.806 5.484 1.784 1.00 91.38 83 LEU A O 1
ATOM 652 N N . VAL A 1 84 ? -0.480 6.168 3.904 1.00 92.44 84 VAL A N 1
ATOM 653 C CA . VAL A 1 84 ? 0.798 6.849 3.648 1.00 92.44 84 VAL A CA 1
ATOM 654 C C . VAL A 1 84 ? 1.821 5.872 3.082 1.00 92.44 84 VAL A C 1
ATOM 656 O O . VAL A 1 84 ? 2.485 6.190 2.099 1.00 92.44 84 VAL A O 1
ATOM 659 N N . LEU A 1 85 ? 1.919 4.669 3.648 1.00 89.12 85 LEU A N 1
ATOM 660 C CA . LEU A 1 85 ? 2.871 3.670 3.180 1.00 89.12 85 LEU A CA 1
ATOM 661 C C . LEU A 1 85 ? 2.544 3.167 1.764 1.00 89.12 85 LEU A C 1
ATOM 663 O O . LEU A 1 85 ? 3.465 2.973 0.979 1.00 89.12 85 LEU A O 1
ATOM 667 N N . SER A 1 86 ? 1.258 3.036 1.419 1.00 87.38 86 SER A N 1
ATOM 668 C CA . SER A 1 86 ? 0.814 2.655 0.066 1.00 87.38 86 SER A CA 1
ATOM 669 C C . SER A 1 86 ? 1.122 3.734 -0.979 1.00 87.38 86 SER A C 1
ATOM 671 O O . SER A 1 86 ? 1.421 3.431 -2.129 1.00 87.38 86 SER A O 1
ATOM 673 N N . VAL A 1 87 ? 1.068 5.013 -0.601 1.00 92.06 87 VAL A N 1
ATOM 674 C CA . VAL A 1 87 ? 1.495 6.107 -1.489 1.00 92.06 87 VAL A CA 1
ATOM 675 C C . VAL A 1 87 ? 3.020 6.132 -1.599 1.00 92.06 87 VAL A C 1
ATOM 677 O O . VAL A 1 87 ? 3.560 6.282 -2.695 1.00 92.06 87 VAL A O 1
ATOM 680 N N . LEU A 1 88 ? 3.725 5.931 -0.480 1.00 89.81 88 LEU A N 1
ATOM 681 C CA . LEU A 1 88 ? 5.186 5.878 -0.454 1.00 89.81 88 LEU A CA 1
ATOM 682 C C . LEU A 1 88 ? 5.750 4.747 -1.321 1.00 89.81 88 LEU A C 1
ATOM 684 O O . LEU A 1 88 ? 6.779 4.943 -1.964 1.00 89.81 88 LEU A O 1
ATOM 688 N N . SER A 1 89 ? 5.073 3.599 -1.386 1.00 85.94 89 SER A N 1
ATOM 689 C CA . SER A 1 89 ? 5.480 2.474 -2.232 1.00 85.94 89 SER A CA 1
ATOM 690 C C . SER A 1 89 ? 5.286 2.724 -3.730 1.00 85.94 89 SER A C 1
ATOM 692 O O . SER A 1 89 ? 5.955 2.074 -4.523 1.00 85.94 89 SER A O 1
ATOM 694 N N . ALA A 1 90 ? 4.439 3.675 -4.139 1.00 88.50 90 ALA A N 1
ATOM 695 C CA . ALA A 1 90 ? 4.236 3.996 -5.554 1.00 88.50 90 ALA A CA 1
ATOM 696 C C . ALA A 1 90 ? 5.379 4.843 -6.154 1.00 88.50 90 ALA A C 1
ATOM 698 O O . ALA A 1 90 ? 5.658 4.753 -7.352 1.00 88.50 90 ALA A O 1
ATOM 699 N N . PHE A 1 91 ? 6.065 5.665 -5.347 1.00 90.56 91 PHE A N 1
ATOM 700 C CA . PHE A 1 91 ? 7.111 6.569 -5.849 1.00 90.56 91 PHE A CA 1
ATOM 701 C C . PHE A 1 91 ? 8.290 5.866 -6.524 1.00 90.56 91 PHE A C 1
ATOM 703 O O . PHE A 1 91 ? 8.706 6.331 -7.588 1.00 90.56 91 PHE A O 1
ATOM 710 N N . PRO A 1 92 ? 8.857 4.774 -5.980 1.00 87.12 92 PRO A N 1
ATOM 711 C CA . PRO A 1 92 ? 9.997 4.154 -6.630 1.00 87.12 92 PRO A CA 1
ATOM 712 C C . PRO A 1 92 ? 9.581 3.412 -7.907 1.00 87.12 92 PRO A C 1
ATOM 714 O O . PRO A 1 92 ? 10.382 3.358 -8.835 1.00 87.12 92 PRO A O 1
ATOM 717 N N . SER A 1 93 ? 8.325 2.958 -8.027 1.00 86.06 93 SER A N 1
ATOM 718 C CA . SER A 1 93 ? 7.773 2.440 -9.290 1.00 86.06 93 SER A CA 1
ATOM 719 C C . SER A 1 93 ? 7.721 3.538 -10.362 1.00 86.06 93 SER A C 1
ATOM 721 O O . SER A 1 93 ? 8.154 3.318 -11.492 1.00 86.06 93 SER A O 1
ATOM 723 N N . ILE A 1 94 ? 7.324 4.765 -10.003 1.00 90.00 94 ILE A N 1
ATOM 724 C CA . ILE A 1 94 ? 7.393 5.932 -10.906 1.00 90.00 94 ILE A CA 1
ATOM 725 C C . ILE A 1 94 ? 8.848 6.272 -11.271 1.00 90.00 94 ILE A C 1
ATOM 727 O O . ILE A 1 94 ? 9.157 6.501 -12.441 1.00 90.00 94 ILE A O 1
ATOM 731 N N . GLY A 1 95 ? 9.761 6.267 -10.296 1.00 89.19 95 GLY A N 1
ATOM 732 C CA . GLY A 1 95 ? 11.190 6.500 -10.532 1.00 89.19 95 GLY A CA 1
ATOM 733 C C . GLY A 1 95 ? 11.817 5.458 -11.464 1.00 89.19 95 GLY A C 1
ATOM 734 O O . GLY A 1 95 ? 12.638 5.804 -12.318 1.00 89.19 95 GLY A O 1
ATOM 735 N N . LEU A 1 96 ? 11.386 4.198 -11.351 1.00 85.88 96 LEU A N 1
ATOM 736 C CA . LEU A 1 96 ? 11.790 3.111 -12.238 1.00 85.88 96 LEU A CA 1
ATOM 737 C C . LEU A 1 96 ? 11.280 3.345 -13.663 1.00 85.88 96 LEU A C 1
ATOM 739 O O . LEU A 1 96 ? 12.069 3.226 -14.594 1.00 85.88 96 LEU A O 1
ATOM 743 N N . ILE A 1 97 ? 10.013 3.740 -13.837 1.00 89.62 97 ILE A N 1
ATOM 744 C CA . ILE A 1 97 ? 9.449 4.083 -15.155 1.00 89.62 97 ILE A CA 1
ATOM 745 C C . ILE A 1 97 ? 10.278 5.186 -15.815 1.00 89.62 97 ILE A C 1
ATOM 747 O O . ILE A 1 97 ? 10.719 5.018 -16.949 1.00 89.62 97 ILE A O 1
ATOM 751 N N . ILE A 1 98 ? 10.544 6.285 -15.102 1.00 91.00 98 ILE A N 1
ATOM 752 C CA . ILE A 1 98 ? 11.325 7.411 -15.638 1.00 91.00 98 ILE A CA 1
ATOM 753 C C . ILE A 1 98 ? 12.735 6.949 -16.009 1.00 91.00 98 ILE A C 1
ATOM 755 O O . ILE A 1 98 ? 13.221 7.262 -17.093 1.00 91.00 98 ILE A O 1
ATOM 759 N N . THR A 1 99 ? 13.381 6.174 -15.136 1.00 86.25 99 THR A N 1
ATOM 760 C CA . THR A 1 99 ? 14.742 5.679 -15.374 1.00 86.25 99 THR A CA 1
ATOM 761 C C . THR A 1 99 ? 14.792 4.755 -16.589 1.00 86.25 99 THR A C 1
ATOM 763 O O . THR A 1 99 ? 15.657 4.932 -17.442 1.00 86.25 99 THR A O 1
ATOM 766 N N . LEU A 1 100 ? 13.861 3.804 -16.707 1.00 85.31 100 LEU A N 1
ATOM 767 C CA . LEU A 1 100 ? 13.766 2.881 -17.842 1.00 85.31 100 LEU A CA 1
ATOM 768 C C . LEU A 1 100 ? 13.503 3.622 -19.156 1.00 85.31 100 LEU A C 1
ATOM 770 O O . LEU A 1 100 ? 14.185 3.355 -20.142 1.00 85.31 100 LEU A O 1
ATOM 774 N N . VAL A 1 101 ? 12.584 4.592 -19.147 1.00 87.94 101 VAL A N 1
ATOM 775 C CA . VAL A 1 101 ? 12.281 5.423 -20.321 1.00 87.94 101 VAL A CA 1
ATOM 776 C C . VAL A 1 101 ? 13.501 6.249 -20.729 1.00 87.94 101 VAL A C 1
ATOM 778 O O . VAL A 1 101 ? 13.859 6.259 -21.898 1.00 87.94 101 VAL A O 1
ATOM 781 N N . VAL A 1 102 ? 14.178 6.915 -19.788 1.00 88.31 102 VAL A N 1
ATOM 782 C CA . VAL A 1 102 ? 15.328 7.788 -20.094 1.00 88.31 102 VAL A CA 1
ATOM 783 C C . VAL A 1 102 ? 16.560 6.993 -20.533 1.00 88.31 102 VAL A C 1
ATOM 785 O O . VAL A 1 102 ? 17.267 7.417 -21.445 1.00 88.31 102 VAL A O 1
ATOM 788 N N . THR A 1 103 ? 16.847 5.861 -19.888 1.00 83.44 103 THR A N 1
ATOM 789 C CA . THR A 1 103 ? 18.093 5.106 -20.126 1.00 83.44 103 THR A CA 1
ATOM 790 C C . THR A 1 103 ? 17.996 4.097 -21.265 1.00 83.44 103 THR A C 1
ATOM 792 O O . THR A 1 103 ? 19.030 3.618 -21.730 1.00 83.44 103 THR A O 1
ATOM 795 N N . CYS A 1 104 ? 16.791 3.760 -21.732 1.00 70.25 104 CYS A N 1
ATOM 796 C CA . CYS A 1 104 ? 16.610 2.630 -22.633 1.00 70.25 104 CYS A CA 1
ATOM 797 C C . CYS A 1 104 ? 15.485 2.860 -23.656 1.00 70.25 104 CYS A C 1
ATOM 799 O O . CYS A 1 104 ? 14.459 2.188 -23.642 1.00 70.25 104 CYS A O 1
ATOM 801 N N . TYR A 1 105 ? 15.706 3.797 -24.581 1.00 66.12 105 TYR A N 1
ATOM 802 C CA . TYR A 1 105 ? 14.778 4.084 -25.684 1.00 66.12 105 TYR A CA 1
ATOM 803 C C . TYR A 1 105 ? 14.733 2.997 -26.785 1.00 66.12 105 TYR A C 1
ATOM 805 O O . TYR A 1 105 ? 13.794 3.002 -27.572 1.00 66.12 105 TYR A O 1
ATOM 813 N N . ASP A 1 106 ? 15.692 2.056 -26.841 1.00 68.25 106 ASP A N 1
ATOM 814 C CA . ASP A 1 106 ? 15.859 1.130 -27.987 1.00 68.25 106 ASP A CA 1
ATOM 815 C C . ASP A 1 106 ? 15.738 -0.380 -27.670 1.00 68.25 106 ASP A C 1
ATOM 817 O O . ASP A 1 106 ? 15.966 -1.227 -28.537 1.00 68.25 106 ASP A O 1
ATOM 821 N N . CYS A 1 107 ? 15.356 -0.777 -26.451 1.00 71.12 107 CYS A N 1
ATOM 822 C CA . CYS A 1 107 ? 15.268 -2.199 -26.085 1.00 71.12 107 CYS A CA 1
ATOM 823 C C . CYS A 1 107 ? 13.822 -2.699 -25.969 1.00 71.12 107 CYS A C 1
ATOM 825 O O . CYS A 1 107 ? 13.122 -2.361 -25.022 1.00 71.12 107 CYS A O 1
ATOM 827 N N . ARG A 1 108 ? 13.425 -3.660 -26.819 1.00 70.69 108 ARG A N 1
ATOM 828 C CA . ARG A 1 108 ? 12.135 -4.389 -26.714 1.00 70.69 108 ARG A CA 1
ATOM 829 C C . ARG A 1 108 ? 11.877 -5.072 -25.359 1.00 70.69 108 ARG A C 1
ATOM 831 O O . ARG A 1 108 ? 10.744 -5.415 -25.051 1.00 70.69 108 ARG A O 1
ATOM 838 N N . ILE A 1 109 ? 12.915 -5.330 -24.558 1.00 68.44 109 ILE A N 1
ATOM 839 C CA . ILE A 1 109 ? 12.781 -5.915 -23.209 1.00 68.44 109 ILE A CA 1
ATOM 840 C C . ILE A 1 109 ? 12.267 -4.875 -22.190 1.00 68.44 109 ILE A C 1
ATOM 842 O O . ILE A 1 109 ? 11.697 -5.242 -21.163 1.00 68.44 109 ILE A O 1
ATOM 846 N N . VAL A 1 110 ? 12.415 -3.580 -22.482 1.00 68.75 110 VAL A N 1
ATOM 847 C CA . VAL A 1 110 ? 12.053 -2.470 -21.586 1.00 68.75 110 VAL A CA 1
ATOM 848 C C . VAL A 1 110 ? 10.546 -2.242 -21.559 1.00 68.75 110 VAL A C 1
ATOM 850 O O . VAL A 1 110 ? 10.013 -1.893 -20.507 1.00 68.75 110 VAL A O 1
ATOM 853 N N . ASP A 1 111 ? 9.847 -2.533 -22.659 1.00 79.31 111 ASP A N 1
ATOM 854 C CA . ASP A 1 111 ? 8.396 -2.343 -22.763 1.00 79.31 111 ASP A CA 1
ATOM 855 C C . ASP A 1 111 ? 7.644 -3.125 -21.679 1.00 79.31 111 ASP A C 1
ATOM 857 O O . ASP A 1 111 ? 6.781 -2.579 -20.992 1.00 79.31 111 ASP A O 1
ATOM 861 N N . LEU A 1 112 ? 8.021 -4.389 -21.451 1.00 84.31 112 LEU A N 1
ATOM 862 C CA . LEU A 1 112 ? 7.389 -5.212 -20.420 1.00 84.31 112 LEU A CA 1
ATOM 863 C C . LEU A 1 112 ? 7.681 -4.675 -19.011 1.00 84.31 112 LEU A C 1
ATOM 865 O O . LEU A 1 112 ? 6.780 -4.631 -18.177 1.00 84.31 112 LEU A O 1
ATOM 869 N N . GLY A 1 113 ? 8.914 -4.236 -18.744 1.00 83.56 113 GLY A N 1
ATOM 870 C CA . GLY A 1 113 ? 9.302 -3.679 -17.445 1.00 83.56 113 GLY A CA 1
ATOM 871 C C . GLY A 1 113 ? 8.576 -2.373 -17.117 1.00 83.56 113 GLY A C 1
ATOM 872 O O . GLY A 1 113 ? 8.095 -2.205 -15.997 1.00 83.56 113 GLY A O 1
ATOM 873 N N . VAL A 1 114 ? 8.433 -1.481 -18.101 1.00 86.81 114 VAL A N 1
ATOM 874 C CA . VAL A 1 114 ? 7.688 -0.219 -17.961 1.00 86.81 114 VAL A CA 1
ATOM 875 C C . VAL A 1 114 ? 6.206 -0.488 -17.718 1.00 86.81 114 VAL A C 1
ATOM 877 O O . VAL A 1 114 ? 5.627 0.105 -16.808 1.00 86.81 114 VAL A O 1
ATOM 880 N N . VAL A 1 115 ? 5.598 -1.411 -18.471 1.00 89.31 115 VAL A N 1
ATOM 881 C CA . VAL A 1 115 ? 4.191 -1.795 -18.270 1.00 89.31 115 VAL A CA 1
ATOM 882 C C . VAL A 1 115 ? 3.983 -2.394 -16.880 1.00 89.31 115 VAL A C 1
ATOM 884 O O . VAL A 1 115 ? 3.050 -1.997 -16.186 1.00 89.31 115 VAL A O 1
ATOM 887 N N . LEU A 1 116 ? 4.855 -3.302 -16.434 1.00 87.75 116 LEU A N 1
ATOM 888 C CA . LEU A 1 116 ? 4.758 -3.904 -15.100 1.00 87.75 116 LEU A CA 1
ATOM 889 C C . LEU A 1 116 ? 4.921 -2.864 -13.985 1.00 87.75 116 LEU A C 1
ATOM 891 O O . LEU A 1 116 ? 4.129 -2.861 -13.046 1.00 87.75 116 LEU A O 1
ATOM 895 N N . ALA A 1 117 ? 5.894 -1.957 -14.103 1.00 88.44 117 ALA A N 1
ATOM 896 C CA . ALA A 1 117 ? 6.102 -0.878 -13.138 1.00 88.44 117 ALA A CA 1
ATOM 897 C C . ALA A 1 117 ? 4.917 0.101 -13.099 1.00 88.44 117 ALA A C 1
ATOM 899 O O . ALA A 1 117 ? 4.522 0.566 -12.030 1.00 88.44 117 ALA A O 1
ATOM 900 N N . PHE A 1 118 ? 4.314 0.384 -14.256 1.00 92.62 118 PHE A N 1
ATOM 901 C CA . PHE A 1 118 ? 3.110 1.204 -14.352 1.00 92.62 118 PHE A CA 1
ATOM 902 C C . PHE A 1 118 ? 1.906 0.535 -13.683 1.00 92.62 118 PHE A C 1
ATOM 904 O O . PHE A 1 118 ? 1.209 1.175 -12.895 1.00 92.62 118 PHE A O 1
ATOM 911 N N . VAL A 1 119 ? 1.675 -0.752 -13.958 1.00 92.31 119 VAL A N 1
ATOM 912 C CA . VAL A 1 119 ? 0.588 -1.523 -13.337 1.00 92.31 119 VAL A CA 1
ATOM 913 C C . VAL A 1 119 ? 0.78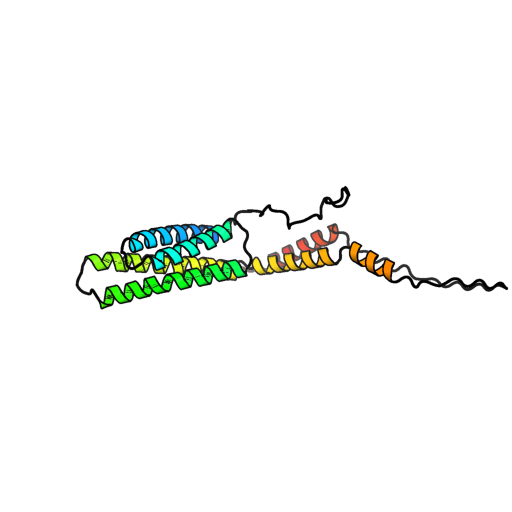3 -1.609 -11.822 1.00 92.31 119 VAL A C 1
ATOM 915 O O . VAL A 1 119 ? -0.174 -1.394 -11.084 1.00 92.31 119 VAL A O 1
ATOM 918 N N . ASP A 1 120 ? 2.005 -1.852 -11.345 1.00 89.69 120 ASP A N 1
ATOM 919 C CA . ASP A 1 120 ? 2.327 -1.874 -9.913 1.00 89.69 120 ASP A CA 1
ATOM 920 C C . ASP A 1 120 ? 2.030 -0.523 -9.236 1.00 89.69 120 ASP A C 1
ATOM 922 O O . ASP A 1 120 ? 1.297 -0.475 -8.244 1.00 89.69 120 ASP A O 1
ATOM 926 N N . ALA A 1 121 ? 2.490 0.590 -9.822 1.00 90.50 121 ALA A N 1
ATOM 927 C CA . ALA A 1 121 ? 2.187 1.930 -9.319 1.00 90.50 121 ALA A CA 1
ATOM 928 C C . ALA A 1 121 ? 0.671 2.197 -9.274 1.00 90.50 121 ALA A C 1
ATOM 930 O O . ALA A 1 121 ? 0.151 2.709 -8.279 1.00 90.50 121 ALA A O 1
ATOM 931 N N . ALA A 1 122 ? -0.052 1.817 -10.332 1.00 93.31 122 ALA A N 1
ATOM 932 C CA . ALA A 1 122 ? -1.500 1.974 -10.406 1.00 93.31 122 ALA A CA 1
ATOM 933 C C . ALA A 1 122 ? -2.227 1.143 -9.338 1.00 93.31 122 ALA A C 1
ATOM 935 O O . ALA A 1 122 ? -3.183 1.633 -8.741 1.00 93.31 122 ALA A O 1
ATOM 936 N N . LEU A 1 123 ? -1.768 -0.079 -9.052 1.00 89.50 123 LEU A N 1
ATOM 937 C CA . LEU A 1 123 ? -2.346 -0.933 -8.013 1.00 89.50 123 LEU A CA 1
ATOM 938 C C . LEU A 1 123 ? -2.126 -0.362 -6.607 1.00 89.50 123 LEU A C 1
ATOM 940 O O . LEU A 1 123 ? -3.066 -0.351 -5.808 1.00 89.50 123 LEU A O 1
ATOM 944 N N . TRP A 1 124 ? -0.933 0.162 -6.306 1.00 89.56 124 TRP A N 1
ATOM 945 C CA . TRP A 1 124 ? -0.665 0.824 -5.024 1.00 89.56 124 TRP A CA 1
ATOM 946 C C . TRP A 1 124 ? -1.517 2.082 -4.835 1.00 89.56 124 TRP A C 1
ATOM 948 O O . TRP A 1 124 ? -2.112 2.270 -3.769 1.00 89.56 124 TRP A O 1
ATOM 958 N N . LEU A 1 125 ? -1.664 2.899 -5.883 1.00 92.88 125 LEU A N 1
ATOM 959 C CA . LEU A 1 125 ? -2.537 4.075 -5.860 1.00 92.88 125 LEU A CA 1
ATOM 960 C C . LEU A 1 125 ? -4.019 3.701 -5.762 1.00 92.88 125 LEU A C 1
ATOM 962 O O . LEU A 1 125 ? -4.757 4.342 -5.017 1.00 92.88 125 LEU A O 1
ATOM 966 N N . ALA A 1 126 ? -4.462 2.654 -6.459 1.00 91.06 126 ALA A N 1
ATOM 967 C CA . ALA A 1 126 ? -5.830 2.152 -6.358 1.00 91.06 126 ALA A CA 1
ATOM 968 C C . ALA A 1 126 ? -6.125 1.625 -4.947 1.00 91.06 126 ALA A C 1
ATOM 970 O O . ALA A 1 126 ? -7.187 1.915 -4.394 1.00 91.06 126 ALA A O 1
ATOM 971 N N . SER A 1 127 ? -5.176 0.915 -4.331 1.00 89.38 127 SER A N 1
ATOM 972 C CA . SER A 1 127 ? -5.276 0.460 -2.940 1.00 89.38 127 SER A CA 1
ATOM 973 C C . SER A 1 127 ? -5.365 1.642 -1.968 1.00 89.38 127 SER A C 1
ATOM 975 O O . SER A 1 127 ? -6.290 1.704 -1.153 1.00 89.38 127 SER A O 1
ATOM 977 N N . ALA A 1 128 ? -4.486 2.640 -2.115 1.00 90.75 128 ALA A N 1
ATOM 978 C CA . ALA A 1 128 ? -4.539 3.883 -1.346 1.00 90.75 128 ALA A CA 1
ATOM 979 C C . ALA A 1 128 ? -5.882 4.614 -1.534 1.00 90.75 128 ALA A C 1
ATOM 981 O O . ALA A 1 128 ? -6.491 5.059 -0.561 1.00 90.75 128 ALA A O 1
ATOM 982 N N . GLY A 1 129 ? -6.390 4.674 -2.766 1.00 91.38 129 GLY A N 1
ATOM 983 C CA . GLY A 1 129 ? -7.697 5.238 -3.093 1.00 91.38 129 GLY A CA 1
ATOM 984 C C . GLY A 1 129 ? -8.844 4.496 -2.408 1.00 91.38 129 GLY A C 1
ATOM 985 O O . GLY A 1 129 ? -9.711 5.135 -1.819 1.00 91.38 129 GLY A O 1
ATOM 986 N N . CYS A 1 130 ? -8.821 3.161 -2.394 1.00 89.44 130 CYS A N 1
ATOM 987 C CA . CYS A 1 130 ? -9.814 2.353 -1.682 1.00 89.44 130 CYS A CA 1
ATOM 988 C C . CYS A 1 130 ? -9.790 2.632 -0.174 1.00 89.44 130 CYS A C 1
ATOM 990 O O . CYS A 1 130 ? -10.847 2.794 0.438 1.00 89.44 130 CYS A O 1
ATOM 992 N N . ILE A 1 131 ? -8.597 2.743 0.420 1.00 88.50 131 ILE A N 1
ATOM 993 C CA . ILE A 1 131 ? -8.436 3.114 1.833 1.00 88.50 131 ILE A CA 1
ATOM 994 C C . ILE A 1 131 ? -9.014 4.512 2.080 1.00 88.50 131 ILE A C 1
ATOM 996 O O . ILE A 1 131 ? -9.772 4.704 3.028 1.00 88.50 131 ILE A O 1
ATOM 1000 N N . LEU A 1 132 ? -8.715 5.482 1.215 1.00 91.06 132 LEU A N 1
ATOM 1001 C CA . LEU A 1 132 ? -9.189 6.858 1.351 1.00 91.06 132 LEU A CA 1
ATOM 1002 C C . LEU A 1 132 ? -10.710 6.962 1.202 1.00 91.06 132 LEU A C 1
ATOM 1004 O O . LEU A 1 132 ? -11.356 7.627 2.014 1.00 91.06 132 LEU A O 1
ATOM 1008 N N . VAL A 1 133 ? -11.302 6.277 0.221 1.00 90.00 133 VAL A N 1
ATOM 1009 C CA . VAL A 1 133 ? -12.762 6.196 0.054 1.00 90.00 133 VAL A CA 1
ATOM 1010 C C . VAL A 1 133 ? -13.387 5.554 1.284 1.00 90.00 133 VAL A C 1
ATOM 1012 O O . VAL A 1 133 ? -14.356 6.082 1.817 1.00 90.00 133 VAL A O 1
ATOM 1015 N N . PHE A 1 134 ? -12.801 4.479 1.808 1.00 86.31 134 PHE A N 1
ATOM 1016 C CA . PHE A 1 134 ? -13.294 3.859 3.031 1.00 86.31 134 PHE A CA 1
ATOM 101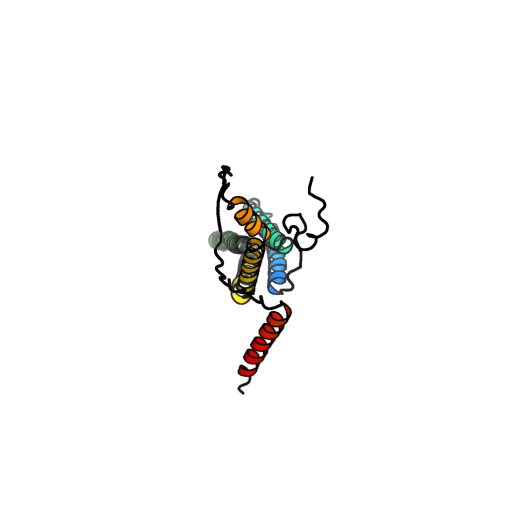7 C C . PHE A 1 134 ? -13.237 4.818 4.234 1.00 86.31 134 PHE A C 1
ATOM 1019 O O . PHE A 1 134 ? -14.213 4.904 4.983 1.00 86.31 134 PHE A O 1
ATOM 1026 N N . VAL A 1 135 ? -12.153 5.583 4.402 1.00 86.44 135 VAL A N 1
ATOM 1027 C CA . VAL A 1 135 ? -12.028 6.589 5.476 1.00 86.44 135 VAL A CA 1
ATOM 1028 C C . VAL A 1 135 ? -13.069 7.699 5.332 1.00 86.44 135 VAL A C 1
ATOM 1030 O O . VAL A 1 135 ? -13.719 8.061 6.311 1.00 86.44 135 VAL A O 1
ATOM 1033 N N . THR A 1 136 ? -13.219 8.240 4.124 1.00 86.25 136 THR A N 1
ATOM 1034 C CA . THR A 1 136 ? -14.017 9.448 3.861 1.00 86.25 136 THR A CA 1
ATOM 1035 C C . THR A 1 136 ? -15.504 9.155 3.686 1.00 86.25 136 THR A C 1
ATOM 1037 O O . THR A 1 136 ? -16.340 9.840 4.266 1.00 86.25 136 THR A O 1
ATOM 1040 N N . SER A 1 137 ? -15.846 8.122 2.919 1.00 80.69 137 SER A N 1
ATOM 1041 C CA . SER A 1 137 ? -17.222 7.833 2.498 1.00 80.69 137 SER A CA 1
ATOM 1042 C C . SER A 1 137 ? -17.994 7.016 3.522 1.00 80.69 137 SER A C 1
ATOM 1044 O O . SER A 1 137 ? -19.218 7.095 3.573 1.00 80.69 137 SER A O 1
ATOM 1046 N N . SER A 1 138 ? -17.312 6.227 4.358 1.00 75.94 138 SER A N 1
ATOM 1047 C CA . SER A 1 138 ? -18.036 5.318 5.243 1.00 75.94 138 SER A CA 1
ATOM 1048 C C . SER A 1 138 ? -18.808 6.053 6.333 1.00 75.94 138 SER A C 1
ATOM 1050 O O . SER A 1 138 ? -19.792 5.493 6.811 1.00 75.94 138 SER A O 1
ATOM 1052 N N . GLY A 1 139 ? -18.356 7.226 6.811 1.00 72.19 139 GLY A N 1
ATOM 1053 C CA . GLY A 1 139 ? -18.930 7.953 7.968 1.00 72.19 139 GLY A CA 1
ATOM 1054 C C . GLY A 1 139 ? -18.965 7.155 9.291 1.00 72.19 139 GLY A C 1
ATOM 1055 O O . GLY A 1 139 ? -19.121 7.701 10.379 1.00 72.19 139 GLY A O 1
ATOM 1056 N N . ARG A 1 140 ? -18.746 5.839 9.213 1.00 70.12 140 ARG A N 1
ATOM 1057 C CA . ARG A 1 140 ? -18.740 4.842 10.275 1.00 70.12 140 ARG A CA 1
ATOM 1058 C C . ARG A 1 140 ? -17.701 5.159 11.327 1.00 70.12 140 ARG A C 1
ATOM 1060 O O . ARG A 1 140 ? -17.928 4.835 12.481 1.00 70.12 140 ARG A O 1
ATOM 1067 N N . TYR A 1 141 ? -16.608 5.818 10.950 1.00 70.56 141 TYR A N 1
ATOM 1068 C CA . TYR A 1 141 ? -15.597 6.267 11.896 1.00 70.56 141 TYR A CA 1
ATOM 1069 C C . TYR A 1 141 ? -16.103 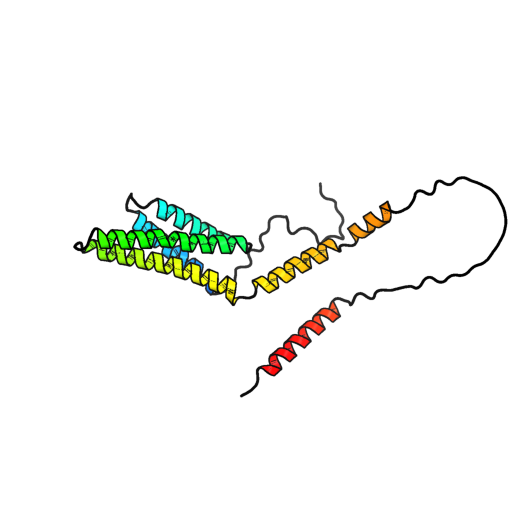7.338 12.859 1.00 70.56 141 TYR A C 1
ATOM 1071 O O . TYR A 1 141 ? -15.718 7.287 14.021 1.00 70.56 141 TYR A O 1
ATOM 1079 N N . ALA A 1 142 ? -16.973 8.251 12.416 1.00 77.56 142 ALA A N 1
ATOM 1080 C CA . ALA A 1 142 ? -17.562 9.258 13.298 1.00 77.56 142 ALA A CA 1
ATOM 1081 C C . ALA A 1 142 ? -18.498 8.590 14.313 1.00 77.56 142 ALA A C 1
ATOM 1083 O O . ALA A 1 142 ? -18.332 8.741 15.518 1.00 77.56 142 ALA A O 1
ATOM 1084 N N . LYS A 1 143 ? -19.389 7.716 13.829 1.00 78.25 143 LYS A N 1
ATOM 1085 C CA . LYS A 1 143 ? -20.318 6.974 14.692 1.00 78.25 143 LYS A CA 1
ATOM 1086 C C . LYS A 1 143 ? -19.607 6.035 15.675 1.00 78.25 143 LYS A C 1
ATOM 1088 O O . LYS A 1 143 ? -20.085 5.803 16.780 1.00 78.25 143 LYS A O 1
ATOM 1093 N N . LEU A 1 144 ? -18.467 5.471 15.274 1.00 71.06 144 LEU A N 1
ATOM 1094 C CA . LEU A 1 144 ? -17.665 4.617 16.148 1.00 71.06 144 LEU A CA 1
ATOM 1095 C C . LEU A 1 144 ? -16.921 5.412 17.223 1.00 71.06 144 LEU A C 1
ATOM 1097 O O . LEU A 1 144 ? -16.757 4.929 18.339 1.00 71.06 144 LEU A O 1
ATOM 1101 N N . GLU A 1 145 ? -16.450 6.607 16.877 1.00 77.19 145 GLU A N 1
ATOM 1102 C CA . GLU A 1 145 ? -15.789 7.510 17.815 1.00 77.19 145 GLU A CA 1
ATOM 1103 C C . GLU A 1 145 ? -16.771 7.997 18.881 1.00 77.19 145 GLU A C 1
ATOM 1105 O O . GLU A 1 145 ? -16.441 7.950 20.063 1.00 77.19 145 GLU A O 1
ATOM 1110 N N . GLU A 1 146 ? -18.008 8.317 18.491 1.00 83.88 146 GLU A N 1
ATOM 1111 C CA . GLU A 1 146 ? -19.097 8.604 19.432 1.00 83.88 146 GLU A CA 1
ATOM 1112 C C . GLU A 1 146 ? -19.348 7.436 20.393 1.00 83.88 146 GLU A C 1
ATOM 1114 O O . GLU A 1 146 ? -19.437 7.649 21.599 1.00 83.88 146 GLU A O 1
ATOM 1119 N N . GLN A 1 147 ? -19.402 6.193 19.897 1.00 81.62 147 GLN A N 1
ATOM 1120 C CA . GLN A 1 147 ? -19.567 5.021 20.765 1.00 81.62 147 GLN A CA 1
ATOM 1121 C C . GLN A 1 147 ? -18.389 4.830 21.723 1.00 81.62 147 GLN A C 1
ATOM 1123 O O . GLN A 1 147 ? -18.605 4.514 22.888 1.00 81.62 147 GLN A O 1
ATOM 1128 N N . HIS A 1 148 ? -17.154 5.045 21.267 1.00 77.56 148 HIS A N 1
ATOM 1129 C CA . HIS A 1 148 ? -15.972 4.954 22.127 1.00 77.56 148 HIS A CA 1
ATOM 1130 C C . HIS A 1 148 ? -15.978 6.019 23.230 1.00 77.56 148 HIS A C 1
ATOM 1132 O O . HIS A 1 148 ? -15.669 5.704 24.380 1.00 77.56 148 HIS A O 1
ATOM 1138 N N . LEU A 1 149 ? -16.354 7.256 22.895 1.00 82.69 149 LEU A N 1
ATOM 1139 C CA . LEU A 1 149 ? -16.499 8.341 23.866 1.00 82.69 149 LEU A CA 1
ATOM 1140 C C . LEU A 1 149 ? -17.628 8.045 24.859 1.00 82.69 149 LEU A C 1
ATOM 1142 O O . LEU A 1 149 ? -17.436 8.213 26.060 1.00 82.69 149 LEU A O 1
ATOM 1146 N N . LEU A 1 150 ? -18.770 7.538 24.386 1.00 85.06 150 LEU A N 1
ATOM 1147 C CA . LEU A 1 150 ? -19.889 7.147 25.245 1.00 85.06 150 LEU A CA 1
ATOM 1148 C C . LEU A 1 150 ? -19.498 6.009 26.200 1.00 85.06 150 LEU A C 1
ATOM 1150 O O . LEU A 1 150 ? -19.806 6.074 27.386 1.00 85.06 150 LEU A O 1
ATOM 1154 N N . SER A 1 151 ? -18.787 4.989 25.710 1.00 79.44 151 SER A N 1
ATOM 1155 C CA . SER A 1 151 ? -18.284 3.894 26.545 1.00 79.44 151 SER A CA 1
ATOM 1156 C C . SER A 1 151 ? -17.267 4.378 27.579 1.00 79.44 151 SER A C 1
ATOM 1158 O O . SER A 1 151 ? -17.329 3.934 28.719 1.00 79.44 151 SER A O 1
ATOM 1160 N N . GLN A 1 152 ? -16.376 5.312 27.226 1.00 80.69 152 GLN A N 1
ATOM 1161 C CA . GLN A 1 152 ? -15.467 5.931 28.198 1.00 80.69 152 GLN A CA 1
ATOM 1162 C C . GLN A 1 152 ? -16.224 6.724 29.269 1.00 80.69 152 GLN A C 1
ATOM 1164 O O . GLN A 1 152 ? -15.911 6.598 30.448 1.00 80.69 152 GLN A O 1
ATOM 1169 N N . GLN A 1 153 ? -17.244 7.493 28.879 1.00 81.06 153 GLN A N 1
ATOM 1170 C CA . GLN A 1 153 ? -18.083 8.250 29.813 1.00 81.06 153 GLN A CA 1
ATOM 1171 C C . GLN A 1 153 ? -18.877 7.330 30.749 1.00 81.06 153 GLN A C 1
ATOM 1173 O O . GLN A 1 153 ? -18.921 7.567 31.952 1.00 81.06 153 GLN A O 1
ATOM 1178 N N . LEU A 1 154 ? -19.469 6.253 30.224 1.00 78.62 154 LEU A N 1
ATOM 1179 C CA . LEU A 1 154 ? -20.168 5.247 31.031 1.00 78.62 154 LEU A CA 1
ATOM 1180 C C . LEU A 1 154 ? -19.234 4.578 32.040 1.00 78.62 154 LEU A C 1
ATOM 1182 O O . LEU A 1 154 ? -19.606 4.409 33.194 1.00 78.62 154 LEU A O 1
ATOM 1186 N N . GLN A 1 155 ? -18.012 4.253 31.624 1.00 74.25 155 GLN A N 1
ATOM 1187 C CA . GLN A 1 155 ? -17.027 3.603 32.485 1.00 74.25 155 GLN A CA 1
ATOM 1188 C C . GLN A 1 155 ? -16.438 4.551 33.544 1.00 74.25 155 GLN A C 1
ATOM 1190 O O . GLN A 1 155 ? -15.945 4.096 34.570 1.00 74.25 155 GLN A O 1
ATOM 1195 N N . GLN A 1 156 ? -16.495 5.865 33.316 1.00 68.00 156 GLN A N 1
ATOM 1196 C CA . GLN A 1 156 ? -16.050 6.879 34.274 1.00 68.00 156 GLN A CA 1
ATOM 1197 C C . GLN A 1 156 ? -17.151 7.305 35.259 1.00 68.00 156 GLN A C 1
ATOM 1199 O O . GLN A 1 156 ? -16.841 7.765 36.355 1.00 68.00 156 GLN A O 1
ATOM 1204 N N . ASN A 1 157 ? -18.422 7.113 34.898 1.00 67.06 157 ASN A N 1
ATOM 1205 C CA . ASN A 1 157 ? -19.578 7.365 35.763 1.00 67.06 157 ASN A CA 1
ATOM 1206 C C . ASN A 1 157 ? -19.988 6.141 36.604 1.00 67.06 157 ASN A C 1
ATOM 1208 O O . ASN A 1 157 ? -21.063 6.147 37.204 1.00 67.06 157 ASN A O 1
ATOM 1212 N N . ASP A 1 158 ? -19.155 5.097 36.659 1.00 66.38 158 ASP A N 1
ATOM 1213 C CA . ASP A 1 158 ? -19.410 3.925 37.493 1.00 66.38 158 ASP A CA 1
ATOM 1214 C C . ASP A 1 158 ? -19.436 4.358 38.982 1.00 66.38 158 ASP A C 1
ATOM 1216 O O . ASP A 1 158 ? -18.458 4.931 39.484 1.00 66.38 158 ASP A O 1
ATOM 1220 N N . PRO A 1 159 ? -20.536 4.128 39.728 1.00 61.62 159 PRO A N 1
ATOM 1221 C CA . PRO A 1 159 ? -20.764 4.702 41.061 1.00 61.62 159 PRO A CA 1
ATOM 1222 C C . PRO A 1 159 ? -19.744 4.264 42.121 1.00 61.62 159 PRO A C 1
ATOM 1224 O O . PRO A 1 159 ? -19.678 4.864 43.195 1.00 61.62 159 PRO A O 1
ATOM 1227 N N . SER A 1 160 ? -18.902 3.269 41.825 1.00 59.16 160 SER A N 1
ATOM 1228 C CA . SER A 1 160 ? -17.825 2.831 42.716 1.00 59.16 160 SER A CA 1
ATOM 1229 C C . SER A 1 160 ? -16.794 3.935 42.994 1.00 59.16 160 SER A C 1
ATOM 1231 O O . SER A 1 160 ? -16.231 3.958 44.086 1.00 59.16 160 SER A O 1
ATOM 1233 N N . THR A 1 161 ? -16.583 4.886 42.072 1.00 57.03 161 THR A N 1
ATOM 1234 C CA . THR A 1 161 ? -15.688 6.042 42.301 1.00 57.03 161 THR A CA 1
ATOM 1235 C C . THR A 1 161 ? -16.371 7.164 43.097 1.00 57.03 161 THR A C 1
ATOM 1237 O O . THR A 1 161 ? -15.713 7.891 43.840 1.00 57.03 161 THR A O 1
ATOM 1240 N N . ALA A 1 162 ? -17.701 7.289 43.015 1.00 57.34 162 ALA A N 1
ATOM 1241 C CA . ALA A 1 162 ? -18.457 8.255 43.818 1.00 57.34 162 ALA A CA 1
ATOM 1242 C C . ALA A 1 162 ? -18.521 7.846 45.302 1.00 57.34 162 ALA A C 1
ATOM 1244 O O . ALA A 1 162 ? -18.434 8.699 46.184 1.00 57.34 162 ALA A O 1
ATOM 1245 N N . VAL A 1 163 ? -18.608 6.543 45.588 1.00 58.00 163 VAL A N 1
ATOM 1246 C CA . VAL A 1 163 ? -18.626 6.014 46.962 1.00 58.00 163 VAL A CA 1
ATOM 1247 C C . VAL A 1 163 ? -17.275 6.209 47.665 1.00 58.00 163 VAL A C 1
ATOM 1249 O O . VAL A 1 163 ? -17.254 6.565 48.841 1.00 58.00 163 VAL A O 1
ATOM 1252 N N . GLU A 1 164 ? -16.147 6.087 46.956 1.00 58.47 164 GLU A N 1
ATOM 1253 C CA . GLU A 1 164 ? -14.817 6.378 47.521 1.00 58.47 164 GLU A CA 1
ATOM 1254 C C . GLU A 1 164 ? -14.634 7.863 47.884 1.00 58.47 164 GLU A C 1
ATOM 1256 O O . GLU A 1 164 ? -14.040 8.173 48.918 1.00 58.47 164 GLU A O 1
ATOM 1261 N N . MET A 1 165 ? -15.194 8.793 47.098 1.00 57.66 165 MET A N 1
ATOM 1262 C CA . MET A 1 165 ? -15.153 10.224 47.435 1.00 57.66 165 MET A CA 1
ATOM 1263 C C . MET A 1 165 ? -16.060 10.595 48.617 1.00 57.66 165 MET A C 1
ATOM 1265 O O . MET A 1 165 ? -15.711 11.493 49.379 1.00 57.66 165 MET A O 1
ATOM 1269 N N . ILE A 1 166 ? -17.193 9.909 48.808 1.00 60.41 166 ILE A N 1
ATOM 1270 C CA . ILE A 1 166 ? -18.101 10.169 49.941 1.00 60.41 166 ILE A CA 1
ATOM 1271 C C . ILE A 1 166 ? -17.538 9.585 51.247 1.00 60.41 166 ILE A C 1
ATOM 1273 O O . ILE A 1 166 ? -17.634 10.226 52.293 1.00 60.41 166 ILE A O 1
ATOM 1277 N N . ILE A 1 167 ? -16.899 8.411 51.201 1.00 61.09 167 ILE A N 1
ATOM 1278 C CA . ILE A 1 167 ? -16.318 7.770 52.395 1.00 61.09 167 ILE A CA 1
ATOM 1279 C C . ILE A 1 167 ? -15.117 8.564 52.942 1.00 61.09 167 ILE A C 1
ATOM 1281 O O . ILE A 1 167 ? -14.914 8.595 54.153 1.00 61.09 167 ILE A O 1
ATOM 1285 N N . ASN A 1 168 ? -14.365 9.274 52.093 1.00 59.59 168 ASN A N 1
ATOM 1286 C CA . ASN A 1 168 ? -13.207 10.070 52.526 1.00 59.59 168 ASN A CA 1
ATOM 1287 C C . ASN A 1 168 ? -13.534 11.527 52.913 1.00 59.59 168 ASN A C 1
ATOM 1289 O O . ASN A 1 168 ? -12.639 12.262 53.326 1.00 59.59 168 ASN A O 1
ATOM 1293 N N . ALA A 1 169 ? -14.794 11.954 52.777 1.00 56.69 169 ALA A N 1
ATOM 1294 C CA . ALA A 1 169 ? -15.239 13.311 53.095 1.00 56.69 169 ALA A CA 1
ATOM 1295 C C . ALA A 1 169 ? -15.978 13.426 54.443 1.00 56.69 169 ALA A C 1
ATOM 1297 O O . ALA A 1 169 ? -16.451 14.512 54.772 1.00 56.69 169 ALA A O 1
ATOM 1298 N N . GLN A 1 170 ? -16.080 12.354 55.243 1.00 55.50 170 GLN A N 1
ATOM 1299 C CA . GLN A 1 170 ? -16.601 12.479 56.608 1.00 55.50 170 GLN A CA 1
ATOM 1300 C C . GLN A 1 170 ? -15.571 13.184 57.513 1.00 55.50 170 GLN A C 1
ATOM 1302 O O . GLN A 1 170 ? -14.474 12.654 57.710 1.00 55.50 170 GLN A O 1
ATOM 1307 N N . PRO A 1 171 ? -15.888 14.362 58.087 1.00 55.22 171 PRO A N 1
ATOM 1308 C CA . PRO A 1 171 ? -15.041 14.979 59.093 1.00 55.22 171 PRO A CA 1
ATOM 1309 C C . PRO A 1 171 ? -15.044 14.108 60.352 1.00 55.22 171 PRO A C 1
ATOM 1311 O O . PRO A 1 171 ? -16.092 13.732 60.872 1.00 55.22 171 PRO A O 1
ATOM 1314 N N . ILE A 1 172 ? -13.850 13.793 60.848 1.00 58.38 172 ILE A N 1
ATOM 1315 C CA . ILE A 1 172 ? -13.647 13.185 62.162 1.00 58.38 172 ILE A CA 1
ATOM 1316 C C . ILE A 1 172 ? -14.049 14.240 63.201 1.00 58.38 172 ILE A C 1
ATOM 1318 O O . ILE A 1 172 ? -13.227 15.056 63.620 1.00 58.38 172 ILE A O 1
ATOM 1322 N N . GLU A 1 173 ? -15.319 14.258 63.603 1.00 52.16 173 GLU A N 1
ATOM 1323 C CA . GLU A 1 173 ? -15.730 14.965 64.812 1.00 52.16 173 GLU A CA 1
ATOM 1324 C C . GLU A 1 173 ? -15.204 14.187 66.022 1.00 52.16 173 GLU A C 1
ATOM 1326 O O . GLU A 1 173 ? -15.727 13.147 66.424 1.00 52.16 173 GLU A O 1
ATOM 1331 N N . MET A 1 174 ? -14.106 14.692 66.586 1.00 46.50 174 MET A N 1
ATOM 1332 C CA . MET A 1 174 ? -13.592 14.264 67.880 1.00 46.50 174 MET A CA 1
ATOM 1333 C C . MET A 1 174 ? -14.618 14.602 68.966 1.00 46.50 174 MET A C 1
ATOM 1335 O O . MET A 1 174 ? -14.812 15.757 69.345 1.00 46.50 174 MET A O 1
ATOM 1339 N N . THR A 1 175 ? -15.265 13.559 69.476 1.00 47.69 175 THR A N 1
ATOM 1340 C CA . THR A 1 175 ? -16.180 13.608 70.611 1.00 47.69 175 THR A CA 1
ATOM 1341 C C . THR A 1 175 ? -15.428 14.083 71.855 1.00 47.69 175 THR A C 1
ATOM 1343 O O . THR A 1 175 ? -14.564 13.378 72.375 1.00 47.69 175 THR A O 1
ATOM 1346 N N . THR A 1 176 ? -15.780 15.266 72.360 1.00 48.44 176 THR A N 1
ATOM 1347 C CA . THR A 1 176 ? -15.435 15.690 73.722 1.00 48.44 176 THR A CA 1
ATOM 1348 C C . THR A 1 176 ? -16.733 15.731 74.514 1.00 48.44 176 THR A C 1
ATOM 1350 O O . THR A 1 176 ? -17.659 16.457 74.162 1.00 48.44 176 THR A O 1
ATOM 1353 N N . ALA A 1 177 ? -16.823 14.895 75.546 1.00 51.66 177 ALA A N 1
ATOM 1354 C CA . ALA A 1 177 ? -17.974 14.818 76.429 1.00 51.66 177 ALA A CA 1
ATOM 1355 C C . ALA A 1 177 ? -18.165 16.140 77.189 1.00 51.66 177 ALA A C 1
ATOM 1357 O O . ALA A 1 177 ? -17.259 16.588 77.890 1.00 51.66 177 ALA A O 1
ATOM 1358 N N . SER A 1 178 ? -19.359 16.725 77.105 1.00 48.00 178 SER A N 1
ATOM 1359 C CA . SER A 1 178 ? -19.835 17.703 78.081 1.00 48.00 178 SER A CA 1
ATOM 1360 C C . SER A 1 178 ? -21.332 17.524 78.287 1.00 48.00 178 SER A C 1
ATOM 1362 O O . SER A 1 178 ? -22.114 17.494 77.341 1.00 48.00 178 SER A O 1
ATOM 1364 N N . ASN A 1 179 ? -21.696 17.369 79.554 1.00 52.56 179 ASN A N 1
ATOM 1365 C CA . ASN A 1 179 ? -23.058 17.239 80.040 1.00 52.56 179 ASN A CA 1
ATOM 1366 C C . ASN A 1 179 ? -23.855 18.532 79.823 1.00 52.56 179 ASN A C 1
ATOM 1368 O O . ASN A 1 179 ? -23.337 19.616 80.085 1.00 52.56 179 ASN A O 1
ATOM 1372 N N . GLY A 1 180 ? -25.149 18.374 79.535 1.00 48.66 180 GLY A N 1
ATOM 1373 C CA . GLY A 1 180 ? -26.181 19.224 80.124 1.00 48.66 180 GLY A CA 1
ATOM 1374 C C . GLY A 1 180 ? -27.114 19.967 79.166 1.00 48.66 180 GLY A C 1
ATOM 1375 O O . GLY A 1 180 ? -26.689 20.892 78.490 1.00 48.66 180 GLY A O 1
ATOM 1376 N N . VAL A 1 181 ? -28.405 19.643 79.330 1.00 51.75 181 VAL A N 1
ATOM 1377 C CA . VAL A 1 181 ? -29.552 20.574 79.405 1.00 51.75 181 VAL A CA 1
ATOM 1378 C C . VAL A 1 181 ? -30.282 20.947 78.095 1.00 51.75 181 VAL A C 1
ATOM 1380 O O . VAL A 1 181 ? -29.765 21.642 77.234 1.00 51.75 181 VAL A O 1
ATOM 1383 N N . ASP A 1 182 ? -31.534 20.468 78.078 1.00 48.78 182 ASP A N 1
ATOM 1384 C CA . ASP A 1 182 ? -32.825 20.974 77.579 1.00 48.78 182 ASP A CA 1
ATOM 1385 C C . ASP A 1 182 ? -33.067 21.398 76.111 1.00 48.78 182 ASP A C 1
ATOM 1387 O O . ASP A 1 182 ? -32.558 22.389 75.609 1.00 48.78 182 ASP A O 1
ATOM 1391 N N . THR A 1 183 ? -34.004 20.642 75.514 1.00 53.91 183 THR A N 1
ATOM 1392 C CA . THR A 1 183 ? -35.233 21.049 74.796 1.00 53.91 183 THR A CA 1
ATOM 1393 C C . THR A 1 183 ? -35.185 22.211 73.795 1.00 53.91 183 THR A C 1
ATOM 1395 O O . THR A 1 183 ? -35.232 23.360 74.206 1.00 53.91 183 THR A O 1
ATOM 1398 N N . GLU A 1 184 ? -35.339 21.910 72.496 1.00 42.78 184 GLU A N 1
ATOM 1399 C CA . GLU A 1 184 ? -36.331 22.578 71.628 1.00 42.78 184 GLU A CA 1
ATOM 1400 C C . GLU A 1 184 ? -36.523 21.833 70.293 1.00 42.78 184 GLU A C 1
ATOM 1402 O O . GLU A 1 184 ? -35.573 21.372 69.660 1.00 42.78 184 GLU A O 1
ATOM 1407 N N . GLU A 1 185 ? -37.785 21.695 69.884 1.00 53.97 185 GLU A N 1
ATOM 1408 C CA . GLU A 1 185 ? -38.215 21.178 68.585 1.00 53.97 185 GLU A CA 1
ATOM 1409 C C . GLU A 1 185 ? -37.856 22.169 67.470 1.00 53.97 185 GLU A C 1
ATOM 1411 O O . GLU A 1 185 ? -38.176 23.348 67.570 1.00 53.97 185 GLU A O 1
ATOM 1416 N N . THR A 1 186 ? -37.299 21.709 66.345 1.00 40.12 186 THR A N 1
ATOM 1417 C CA . THR A 1 186 ? -37.494 22.391 65.054 1.00 40.12 186 THR A CA 1
ATOM 1418 C C . THR A 1 186 ? -37.409 21.389 63.908 1.00 40.12 186 THR A C 1
ATOM 1420 O O . THR A 1 186 ? -36.347 20.924 63.498 1.00 40.12 186 THR A O 1
ATOM 1423 N N . SER A 1 187 ? -38.586 21.083 63.373 1.00 55.16 187 SER A N 1
ATOM 1424 C CA . SER A 1 187 ? -38.817 20.480 62.069 1.00 55.16 187 SER A CA 1
ATOM 1425 C C . SER A 1 187 ? -38.147 21.285 60.949 1.00 55.16 187 SER A C 1
ATOM 1427 O O . SER A 1 187 ? -38.455 22.464 60.774 1.00 55.16 187 SER A O 1
ATOM 1429 N N . SER A 1 188 ? -37.318 20.647 60.123 1.00 42.38 188 SER A N 1
ATOM 1430 C CA . SER A 1 188 ? -37.058 21.139 58.767 1.00 42.38 188 SER A CA 1
ATOM 1431 C C . SER A 1 188 ? -36.897 19.976 57.789 1.00 42.38 188 SER A C 1
ATOM 1433 O O . SER A 1 188 ? -36.018 19.126 57.882 1.00 42.38 188 SER A O 1
ATOM 1435 N N . SER A 1 189 ? -37.863 19.937 56.881 1.00 52.16 189 SER A N 1
ATOM 1436 C CA . SER A 1 189 ? -38.003 19.077 55.717 1.00 52.16 189 SER A CA 1
ATOM 1437 C C . SER A 1 189 ? -36.856 19.273 54.726 1.00 52.16 189 SER A C 1
ATOM 1439 O O . SER A 1 189 ? -36.628 20.397 54.274 1.00 52.16 189 SER A O 1
ATOM 1441 N N . LEU A 1 190 ? -36.206 18.179 54.326 1.00 50.91 190 LEU A N 1
ATOM 1442 C CA . LEU A 1 190 ? -35.283 18.136 53.191 1.00 50.91 190 LEU A CA 1
ATOM 1443 C C . LEU A 1 190 ? -36.006 17.491 51.990 1.00 50.91 190 LEU A C 1
ATOM 1445 O O . LEU A 1 190 ? -36.658 16.464 52.180 1.00 50.91 190 LEU A O 1
ATOM 1449 N N . PRO A 1 191 ? -35.954 18.074 50.779 1.00 54.75 191 PRO A N 1
ATOM 1450 C CA . PRO A 1 191 ? -36.672 17.536 49.630 1.00 54.75 191 PRO A CA 1
ATOM 1451 C C . PRO A 1 191 ? -35.941 16.336 49.013 1.00 54.75 191 PRO A C 1
ATOM 1453 O O . PRO A 1 191 ? -34.792 16.443 48.584 1.00 54.75 191 PRO A O 1
ATOM 1456 N N . ASP A 1 192 ? -36.659 15.217 48.905 1.00 42.22 192 ASP A N 1
ATOM 1457 C CA . ASP A 1 192 ? -36.320 14.071 48.061 1.00 42.22 192 ASP A CA 1
ATOM 1458 C C . ASP A 1 192 ? -36.325 14.490 46.582 1.00 42.22 192 ASP A C 1
ATOM 1460 O O . ASP A 1 192 ? -37.344 14.443 45.890 1.00 42.22 192 ASP A O 1
ATOM 1464 N N . ALA A 1 193 ? -35.169 14.906 46.067 1.00 47.25 193 ALA A N 1
ATOM 1465 C CA . ALA A 1 193 ? -34.947 15.036 44.632 1.00 47.25 193 ALA A CA 1
ATOM 1466 C C . ALA A 1 193 ? -34.564 13.663 44.055 1.00 47.25 193 ALA A C 1
ATOM 1468 O O . ALA A 1 193 ? -33.400 13.367 43.787 1.00 47.25 193 ALA A O 1
ATOM 1469 N N . PHE A 1 194 ? -35.572 12.808 43.880 1.00 47.91 194 PHE A N 1
ATOM 1470 C CA . PHE A 1 194 ? -35.463 11.548 43.151 1.00 47.91 194 PHE A CA 1
ATOM 1471 C C . PHE A 1 194 ? -35.298 11.850 41.652 1.00 47.91 194 PHE A C 1
ATOM 1473 O O . PHE A 1 194 ? -36.270 12.091 40.935 1.00 47.91 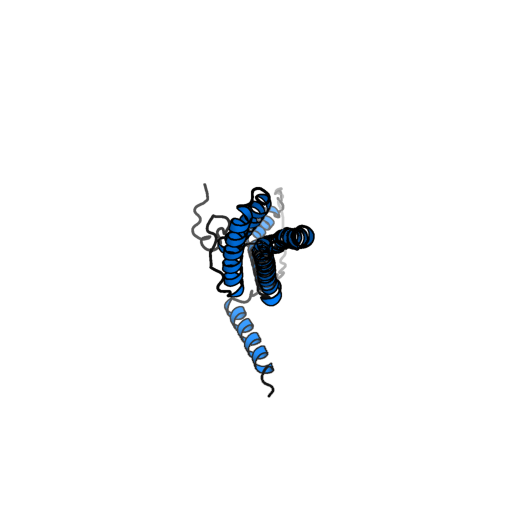194 PHE A O 1
ATOM 1480 N N . ILE A 1 195 ? -34.052 11.882 41.169 1.00 51.38 195 ILE A N 1
ATOM 1481 C CA . ILE A 1 195 ? -33.760 11.946 39.733 1.00 51.38 195 ILE A CA 1
ATOM 1482 C C . ILE A 1 195 ? -34.124 10.585 39.134 1.00 51.38 195 ILE A C 1
ATOM 1484 O O . ILE A 1 195 ? -33.377 9.613 39.242 1.00 51.38 195 ILE A O 1
ATOM 1488 N N . VAL A 1 196 ? -35.298 10.519 38.504 1.00 53.94 196 VAL A N 1
ATOM 1489 C CA . VAL A 1 196 ? -35.720 9.387 37.675 1.00 53.94 196 VAL A CA 1
ATOM 1490 C C . VAL A 1 196 ? -34.820 9.359 36.440 1.00 53.94 196 VAL A C 1
ATOM 1492 O O . VAL A 1 196 ? -35.076 10.050 35.455 1.00 53.94 196 VAL A O 1
ATOM 1495 N N . LEU A 1 197 ? -33.740 8.580 36.493 1.00 53.75 197 LEU A N 1
ATOM 1496 C CA . LEU A 1 197 ? -32.990 8.224 35.293 1.00 53.75 197 LEU A CA 1
ATOM 1497 C C . LEU A 1 197 ? -33.927 7.435 34.362 1.00 53.75 197 LEU A C 1
ATOM 1499 O O . LEU A 1 197 ? -34.508 6.434 34.797 1.00 53.75 197 LEU A O 1
ATOM 1503 N N . PRO A 1 198 ? -34.117 7.877 33.104 1.00 53.19 198 PRO A N 1
ATOM 1504 C CA . PRO A 1 198 ? -34.990 7.191 32.168 1.00 53.19 198 PRO A CA 1
ATOM 1505 C C . PRO A 1 198 ? -34.471 5.771 31.963 1.00 53.19 198 PRO A C 1
ATOM 1507 O O . PRO A 1 198 ? -33.306 5.544 31.638 1.00 53.19 198 PRO A O 1
ATOM 1510 N N . THR A 1 199 ? -35.351 4.803 32.194 1.00 54.69 199 THR A N 1
ATOM 1511 C CA . THR A 1 199 ? -35.042 3.392 31.991 1.00 54.69 199 THR A CA 1
ATOM 1512 C C . THR A 1 199 ? -34.690 3.153 30.524 1.00 54.69 199 THR A C 1
ATOM 1514 O O . THR A 1 199 ? -35.331 3.680 29.617 1.00 54.69 199 THR A O 1
ATOM 1517 N N . GLU A 1 200 ? -33.669 2.329 30.290 1.00 51.88 200 GLU A N 1
ATOM 1518 C CA . GLU A 1 200 ? -33.033 2.040 28.991 1.00 51.88 200 GLU A CA 1
ATOM 1519 C C . GLU A 1 200 ? -34.023 1.697 27.854 1.00 51.88 200 GLU A C 1
ATOM 1521 O O . GLU A 1 200 ? -33.745 1.893 26.669 1.00 51.88 200 GLU A O 1
ATOM 1526 N N . LYS A 1 201 ? -35.229 1.240 28.213 1.00 52.66 201 LYS A N 1
ATOM 1527 C CA . LYS A 1 201 ? -36.320 0.935 27.281 1.00 52.66 201 LYS A CA 1
ATOM 1528 C C . LYS A 1 201 ? -36.876 2.171 26.565 1.00 52.66 201 LYS A C 1
ATOM 1530 O O . LYS A 1 201 ? -37.255 2.048 25.403 1.00 52.66 201 LYS A O 1
ATOM 1535 N N . GLU A 1 202 ? -36.877 3.343 27.199 1.00 53.69 202 GLU A N 1
ATOM 1536 C CA . GLU A 1 202 ? -37.388 4.589 26.603 1.00 53.69 202 GLU A CA 1
ATOM 1537 C C . GLU A 1 202 ? -36.426 5.168 25.548 1.00 53.69 202 GLU A C 1
ATOM 1539 O O . GLU A 1 202 ? -36.859 5.715 24.525 1.00 53.69 202 GLU A O 1
ATOM 1544 N N . LEU A 1 203 ? -35.112 4.983 25.737 1.00 53.69 203 LEU A N 1
ATOM 1545 C CA . LEU A 1 203 ? -34.091 5.496 24.817 1.00 53.69 203 LEU A CA 1
ATOM 1546 C C . LEU A 1 203 ? -34.132 4.770 23.459 1.00 53.69 203 LEU A C 1
ATOM 1548 O O . LEU A 1 203 ? -33.959 5.386 22.403 1.00 53.69 203 LEU A O 1
ATOM 1552 N N . TYR A 1 204 ? -34.425 3.465 23.469 1.00 49.28 204 TYR A N 1
ATOM 1553 C CA . TYR A 1 204 ? -34.508 2.669 22.242 1.00 49.28 204 TYR A CA 1
ATOM 1554 C C . TYR A 1 204 ? -35.735 3.032 21.389 1.00 49.28 204 TYR A C 1
ATOM 1556 O O . TYR A 1 204 ? -35.661 3.045 20.157 1.00 49.28 204 TYR A O 1
ATOM 1564 N N . THR A 1 205 ? -36.858 3.386 22.022 1.00 59.66 205 THR A N 1
ATOM 1565 C CA . THR A 1 205 ? -38.068 3.830 21.314 1.00 59.66 205 THR A CA 1
ATOM 1566 C C . THR A 1 205 ? -37.910 5.204 20.665 1.00 59.66 205 THR A C 1
ATOM 1568 O O . THR A 1 205 ? -38.365 5.380 19.533 1.00 59.66 205 THR A O 1
ATOM 1571 N N . ASN A 1 206 ? -37.204 6.147 21.300 1.00 54.16 206 ASN A N 1
ATOM 1572 C CA . ASN A 1 206 ? -36.985 7.473 20.708 1.00 54.16 206 ASN A CA 1
ATOM 1573 C C . ASN A 1 206 ? -36.010 7.440 19.519 1.00 54.16 206 ASN A C 1
ATOM 1575 O O . ASN A 1 206 ? -36.285 8.068 18.498 1.00 54.16 206 ASN A O 1
ATOM 1579 N N . SER A 1 207 ? -34.954 6.616 19.565 1.00 59.66 207 SER A N 1
ATOM 1580 C CA . SER A 1 207 ? -34.030 6.463 18.422 1.00 59.66 207 SER A CA 1
ATOM 1581 C C . SER A 1 207 ? -34.687 5.830 17.185 1.00 59.66 207 SER A C 1
ATOM 1583 O O . SER A 1 207 ? -34.255 6.060 16.050 1.00 59.66 207 SER A O 1
ATOM 1585 N N . LYS A 1 208 ? -35.737 5.019 17.375 1.00 56.81 208 LYS A N 1
ATOM 1586 C CA . LYS A 1 208 ? -36.500 4.454 16.255 1.00 56.81 208 LYS A CA 1
ATOM 1587 C C . LYS A 1 208 ? -37.394 5.509 15.594 1.00 56.81 208 LYS A C 1
ATOM 1589 O O . LYS A 1 208 ? -37.497 5.516 14.374 1.00 56.81 208 LYS A O 1
ATOM 1594 N N . ARG A 1 209 ? -37.948 6.441 16.378 1.00 54.56 209 ARG A N 1
ATOM 1595 C CA . ARG A 1 209 ? -38.856 7.493 15.895 1.00 54.56 209 ARG A CA 1
ATOM 1596 C C . ARG A 1 209 ? -38.169 8.523 14.989 1.00 54.56 209 ARG A C 1
ATOM 1598 O O . ARG A 1 209 ? -38.715 8.851 13.945 1.00 54.56 209 ARG A O 1
ATOM 1605 N N . GLU A 1 210 ? -36.949 8.960 15.312 1.00 58.50 210 GLU A N 1
ATOM 1606 C CA . GLU A 1 210 ? -36.203 9.910 14.456 1.00 58.50 210 GLU A CA 1
ATOM 1607 C C . GLU A 1 210 ? -35.800 9.325 13.092 1.00 58.50 210 GLU A C 1
ATOM 1609 O O . GLU A 1 210 ? -35.655 10.050 12.101 1.00 58.50 210 GLU A O 1
ATOM 1614 N N . ARG A 1 211 ? -35.617 8.001 13.019 1.00 58.16 211 ARG A N 1
ATOM 1615 C CA . ARG A 1 211 ? -35.214 7.328 11.779 1.00 58.16 211 ARG A CA 1
ATOM 1616 C C . ARG A 1 211 ? -36.357 7.252 10.766 1.00 58.16 211 ARG A C 1
ATOM 1618 O O . ARG A 1 211 ? -36.102 7.346 9.566 1.00 58.16 211 ARG A O 1
ATOM 1625 N N . ASP A 1 212 ? -37.590 7.132 11.248 1.00 62.28 212 ASP A N 1
ATOM 1626 C CA . ASP A 1 212 ? -38.779 7.059 10.398 1.00 62.28 212 ASP A CA 1
ATOM 1627 C C . ASP A 1 212 ? -39.163 8.448 9.841 1.00 62.28 212 ASP A C 1
ATOM 1629 O O . ASP A 1 212 ? -39.540 8.558 8.672 1.00 62.28 212 ASP A O 1
ATOM 1633 N N . ASP A 1 213 ? -38.937 9.528 10.600 1.00 61.69 213 ASP A N 1
ATOM 1634 C CA . ASP A 1 213 ? -39.182 10.901 10.124 1.00 61.69 213 ASP A CA 1
ATOM 1635 C C . ASP A 1 213 ? -38.185 11.360 9.048 1.00 61.69 213 ASP A C 1
ATOM 1637 O O . ASP A 1 213 ? -38.562 12.075 8.114 1.00 61.69 213 ASP A O 1
ATOM 1641 N N . SER A 1 214 ? -36.927 10.913 9.120 1.00 60.34 214 SER A N 1
ATOM 1642 C CA . SER A 1 214 ? -35.916 11.253 8.106 1.00 60.34 214 SER A CA 1
ATOM 1643 C C . SER A 1 214 ? -36.152 10.544 6.768 1.00 60.34 214 SER A C 1
ATOM 1645 O O . SER A 1 214 ? -35.860 11.110 5.716 1.00 60.34 214 SER A O 1
ATOM 1647 N N . ASN A 1 215 ? -36.733 9.340 6.783 1.00 57.34 215 ASN A N 1
ATOM 1648 C CA . ASN A 1 215 ? -37.047 8.600 5.558 1.00 57.34 215 ASN A CA 1
ATOM 1649 C C . ASN A 1 215 ? -38.319 9.097 4.853 1.00 57.34 215 ASN A C 1
ATOM 1651 O O . ASN A 1 215 ? -38.446 8.899 3.646 1.00 57.34 215 ASN A O 1
ATOM 1655 N N . SER A 1 216 ? -39.237 9.775 5.553 1.00 59.78 216 SER A N 1
ATOM 1656 C CA . SER A 1 216 ? -40.451 10.310 4.913 1.00 59.78 216 SER A CA 1
ATOM 1657 C C . SER A 1 216 ? -40.193 11.558 4.054 1.00 59.78 216 SER A C 1
ATOM 1659 O O . SER A 1 216 ? -40.967 11.851 3.146 1.00 59.78 216 SER A O 1
ATOM 1661 N N . LYS A 1 217 ? -39.076 12.270 4.273 1.00 59.50 217 LYS A N 1
ATOM 1662 C CA . LYS A 1 217 ? -38.731 13.500 3.533 1.00 59.50 217 LYS A CA 1
ATOM 1663 C C . LYS A 1 217 ? -37.975 13.277 2.218 1.00 59.50 217 LYS A C 1
ATOM 1665 O O . LYS A 1 217 ? -37.729 14.245 1.507 1.00 59.50 217 LYS A O 1
ATOM 1670 N N . ILE A 1 218 ? -37.625 12.035 1.872 1.00 62.72 218 ILE A N 1
ATOM 1671 C CA . ILE A 1 218 ? -36.875 11.697 0.641 1.00 62.72 218 ILE A CA 1
ATOM 1672 C C . ILE A 1 218 ? -37.815 11.181 -0.474 1.00 62.72 218 ILE A C 1
ATOM 1674 O O . ILE A 1 218 ? -37.371 10.748 -1.531 1.00 62.72 218 ILE A O 1
ATOM 1678 N N . ALA A 1 219 ? -39.134 11.266 -0.282 1.00 55.69 219 ALA A N 1
ATOM 1679 C CA . ALA A 1 219 ? -40.119 10.982 -1.324 1.00 55.69 219 ALA A CA 1
ATOM 1680 C C . ALA A 1 219 ? -40.685 12.291 -1.901 1.00 55.69 219 ALA A C 1
ATOM 1682 O O . ALA A 1 219 ? -41.707 12.795 -1.441 1.00 55.69 219 ALA A O 1
ATOM 1683 N N . ILE A 1 220 ? -40.010 12.845 -2.909 1.00 57.78 220 ILE A N 1
ATOM 1684 C CA . ILE A 1 220 ? -40.536 13.881 -3.814 1.00 57.78 220 ILE A CA 1
ATOM 1685 C C . ILE A 1 220 ? -40.176 13.426 -5.249 1.00 57.78 220 ILE A C 1
ATOM 1687 O O . ILE A 1 220 ? -39.075 12.900 -5.418 1.00 57.78 220 ILE A O 1
ATOM 1691 N N . PRO A 1 221 ? -41.119 13.523 -6.213 1.00 64.12 221 PRO A N 1
ATOM 1692 C CA . PRO A 1 221 ? -41.174 12.738 -7.458 1.00 64.12 221 PRO A CA 1
ATOM 1693 C C . PRO A 1 221 ? -40.056 12.968 -8.477 1.00 64.12 221 PRO A C 1
ATOM 1695 O O . PRO A 1 221 ? -39.493 14.084 -8.519 1.00 64.12 221 PRO A O 1
#

Secondary structure (DSSP, 8-state):
-----TT-SSS--S-SS---------HHHHHHHHHHHHHHHHHHHHTTSTT-HHHHHHHHHHHHHHHHHHHTT--HHHHHHHHHHHHHHHHHHHHHHHHHHHH-SS-HHHHHHHHHHHHHHHHHHHHHHHHHHHHHH--HHHHHHHHHHHHHHHHHS-HHHHHHHHHTT-------------------PPP-----PPPHHHHHHHHHHHHHHHHHTT---